Protein AF-A0A9P6J951-F1 (afdb_monomer)

Structure (mmCIF, N/CA/C/O backbone):
data_AF-A0A9P6J951-F1
#
_entry.id   AF-A0A9P6J951-F1
#
loop_
_atom_site.group_PDB
_atom_site.id
_atom_site.type_symbol
_atom_site.label_atom_id
_atom_site.label_alt_id
_atom_site.label_comp_id
_atom_site.label_asym_id
_atom_site.label_entity_id
_atom_site.label_seq_id
_atom_site.pdbx_PDB_ins_code
_atom_site.Cartn_x
_atom_site.Cartn_y
_atom_site.Cartn_z
_atom_site.occupancy
_atom_site.B_iso_or_equiv
_atom_site.auth_seq_id
_atom_site.auth_comp_id
_atom_site.auth_asym_id
_atom_site.auth_atom_id
_atom_site.pdbx_PDB_model_num
ATOM 1 N N . MET A 1 1 ? -42.547 9.118 -28.753 1.00 33.41 1 MET A N 1
ATOM 2 C CA . MET A 1 1 ? -41.974 9.135 -30.116 1.00 33.41 1 MET A CA 1
ATOM 3 C C . MET A 1 1 ? -40.748 10.032 -30.046 1.00 33.41 1 MET A C 1
ATOM 5 O O . MET A 1 1 ? -40.904 11.176 -29.660 1.00 33.41 1 MET A O 1
ATOM 9 N N . ALA A 1 2 ? -39.535 9.473 -29.995 1.00 30.09 2 ALA A N 1
ATOM 10 C CA . ALA A 1 2 ? -38.700 9.178 -31.172 1.00 30.09 2 ALA A CA 1
ATOM 11 C C . ALA A 1 2 ? -38.406 10.454 -31.989 1.00 30.09 2 ALA A C 1
ATOM 13 O O . ALA A 1 2 ? -39.341 11.154 -32.336 1.00 30.09 2 ALA A O 1
ATOM 14 N N . ALA A 1 3 ? -37.198 10.818 -32.407 1.00 30.16 3 ALA A N 1
ATOM 15 C CA . ALA A 1 3 ? -35.824 10.406 -32.160 1.00 30.16 3 ALA A CA 1
ATOM 16 C C . ALA A 1 3 ? -34.932 11.425 -32.925 1.00 30.16 3 ALA A C 1
ATOM 18 O O . ALA A 1 3 ? -35.401 12.032 -33.881 1.00 30.16 3 ALA A O 1
ATOM 19 N N . LEU A 1 4 ? -33.634 11.470 -32.593 1.00 29.73 4 LEU A N 1
ATOM 20 C CA . LEU A 1 4 ? -32.508 11.554 -33.550 1.00 29.73 4 LEU A CA 1
ATOM 21 C C . LEU A 1 4 ? -32.216 12.851 -34.346 1.00 29.73 4 LEU A C 1
ATOM 23 O O . LEU A 1 4 ? -32.833 13.110 -35.373 1.00 29.73 4 LEU A O 1
ATOM 27 N N . LYS A 1 5 ? -31.098 13.510 -33.978 1.00 28.61 5 LYS A N 1
ATOM 28 C CA . LYS A 1 5 ? -29.798 13.650 -34.714 1.00 28.61 5 LYS A CA 1
ATOM 29 C C . LYS A 1 5 ? -29.133 14.981 -34.310 1.00 28.61 5 LYS A C 1
ATOM 31 O O . LYS A 1 5 ? -29.745 16.021 -34.472 1.00 28.61 5 LYS A O 1
ATOM 36 N N . ALA A 1 6 ? -27.992 15.009 -33.618 1.00 29.97 6 ALA A N 1
ATOM 37 C CA . ALA A 1 6 ? -26.612 14.651 -34.001 1.00 29.97 6 ALA A CA 1
ATOM 38 C C . ALA A 1 6 ? -25.761 15.927 -34.184 1.00 29.97 6 ALA A C 1
ATOM 40 O O . ALA A 1 6 ? -26.276 16.945 -34.637 1.00 29.97 6 ALA A O 1
ATOM 41 N N . THR A 1 7 ? -24.448 15.796 -33.932 1.00 28.89 7 THR A N 1
ATOM 42 C CA . THR A 1 7 ? -23.351 16.791 -34.079 1.00 28.89 7 THR A CA 1
ATOM 43 C C . THR A 1 7 ? -23.258 17.778 -32.897 1.00 28.89 7 THR A C 1
ATOM 45 O O . THR A 1 7 ? -24.226 18.451 -32.589 1.00 28.89 7 THR A O 1
ATOM 48 N N . GLN A 1 8 ? -22.162 17.915 -32.140 1.00 30.42 8 GLN A N 1
ATOM 49 C CA . GLN A 1 8 ? -20.749 17.791 -32.503 1.00 30.42 8 GLN A CA 1
ATOM 50 C C . GLN A 1 8 ? -19.890 17.592 -31.233 1.00 30.42 8 GLN A C 1
ATOM 52 O O . GLN A 1 8 ? -19.954 18.390 -30.300 1.00 30.42 8 GLN A O 1
ATOM 57 N N . CYS A 1 9 ? -19.075 16.532 -31.203 1.00 26.11 9 CYS A N 1
ATOM 58 C CA . CYS A 1 9 ? -17.957 16.393 -30.270 1.00 26.11 9 CYS A CA 1
ATOM 59 C C . CYS A 1 9 ? -16.901 17.454 -30.603 1.00 26.11 9 CYS A C 1
ATOM 61 O O . CYS A 1 9 ? -16.274 17.384 -31.660 1.00 26.11 9 CYS A O 1
ATOM 63 N N . ALA A 1 10 ? -16.676 18.408 -29.702 1.00 30.84 10 ALA A N 1
ATOM 64 C CA . ALA A 1 10 ? -15.477 19.233 -29.727 1.00 30.84 10 ALA A CA 1
ATOM 65 C C . ALA A 1 10 ? -14.347 18.446 -29.053 1.00 30.84 10 ALA A C 1
ATOM 67 O O . ALA A 1 10 ? -14.268 18.347 -27.829 1.00 30.84 10 ALA A O 1
ATOM 68 N N . ALA A 1 11 ? -13.503 17.843 -29.886 1.00 31.77 11 ALA A N 1
ATOM 69 C CA . ALA A 1 11 ? -12.237 17.261 -29.485 1.00 31.77 11 ALA A CA 1
ATOM 70 C C . ALA A 1 11 ? -11.387 18.316 -28.758 1.00 31.77 11 ALA A C 1
ATOM 72 O O . ALA A 1 11 ? -10.945 19.291 -29.363 1.00 31.77 11 ALA A O 1
ATOM 73 N N . HIS A 1 12 ? -11.123 18.107 -27.468 1.00 31.17 12 HIS A N 1
ATOM 74 C CA . HIS A 1 12 ? -9.952 18.693 -26.823 1.00 31.17 12 HIS A CA 1
ATOM 75 C C . HIS A 1 12 ? -8.728 17.910 -27.301 1.00 31.17 12 HIS A C 1
ATOM 77 O O . HIS A 1 12 ? -8.245 16.990 -26.646 1.00 31.17 12 HIS A O 1
ATOM 83 N N . ALA A 1 13 ? -8.245 18.266 -28.490 1.00 32.62 13 ALA A N 1
ATOM 84 C CA . ALA A 1 13 ? -6.874 17.994 -28.876 1.00 32.62 13 ALA A CA 1
ATOM 85 C C . ALA A 1 13 ? -5.983 18.893 -28.009 1.00 32.62 13 ALA A C 1
ATOM 87 O O . ALA A 1 13 ? -5.670 20.026 -28.375 1.00 32.62 13 ALA A O 1
ATOM 88 N N . ALA A 1 14 ? -5.629 18.411 -26.817 1.00 33.75 14 ALA A N 1
ATOM 89 C CA . ALA A 1 14 ? -4.522 18.980 -26.071 1.00 33.75 14 ALA A CA 1
ATOM 90 C C . ALA A 1 14 ? -3.279 18.859 -26.961 1.00 33.75 14 ALA A C 1
ATOM 92 O O . ALA A 1 14 ? -2.882 17.763 -27.353 1.00 33.75 14 ALA A O 1
ATOM 93 N N . SER A 1 15 ? -2.742 20.014 -27.347 1.00 31.59 15 SER A N 1
ATOM 94 C CA . SER A 1 15 ? -1.548 20.158 -28.168 1.00 31.59 15 SER A CA 1
ATOM 95 C C . SER A 1 15 ? -0.415 19.297 -27.603 1.00 31.59 15 SER A C 1
ATOM 97 O O . SER A 1 15 ? 0.120 19.578 -26.531 1.00 31.59 15 SER A O 1
ATOM 99 N N . LEU A 1 16 ? -0.078 18.224 -28.320 1.00 40.22 16 LEU A N 1
ATOM 100 C CA . LEU A 1 16 ? 1.109 17.412 -28.087 1.00 40.22 16 LEU A CA 1
ATOM 101 C C . LEU A 1 16 ? 2.326 18.254 -28.465 1.00 40.22 16 LEU A C 1
ATOM 103 O O . LEU A 1 16 ? 2.803 18.203 -29.596 1.00 40.22 16 LEU A O 1
ATOM 107 N N . VAL A 1 17 ? 2.823 19.044 -27.518 1.00 33.06 17 VAL A N 1
ATOM 108 C CA . VAL A 1 17 ? 4.210 19.499 -27.553 1.00 33.06 17 VAL A CA 1
ATOM 109 C C . VAL A 1 17 ? 5.019 18.403 -26.857 1.00 33.06 17 VAL A C 1
ATOM 111 O O . VAL A 1 17 ? 4.891 18.255 -25.640 1.00 33.06 17 VAL A O 1
ATOM 114 N N . PRO A 1 18 ? 5.816 17.593 -27.579 1.00 33.59 18 PRO A N 1
ATOM 115 C CA . PRO A 1 18 ? 6.728 16.662 -26.934 1.00 33.59 18 PRO A CA 1
ATOM 116 C C . PRO A 1 18 ? 7.737 17.494 -26.144 1.00 33.59 18 PRO A C 1
ATOM 118 O O . PRO A 1 18 ? 8.414 18.353 -26.715 1.00 33.59 18 PRO A O 1
ATOM 121 N N . SER A 1 19 ? 7.827 17.282 -24.831 1.00 36.50 19 SER A N 1
ATOM 122 C CA . SER A 1 19 ? 8.906 17.903 -24.066 1.00 36.50 19 SER A CA 1
ATOM 123 C C . SER A 1 19 ? 10.243 17.289 -24.535 1.00 36.50 19 SER A C 1
ATOM 125 O O . SER A 1 19 ? 10.313 16.074 -24.739 1.00 36.50 19 SER A O 1
ATOM 127 N N . PRO A 1 20 ? 11.319 18.071 -24.749 1.00 38.38 20 PRO A N 1
ATOM 128 C CA . PRO A 1 20 ? 12.526 17.572 -25.420 1.00 38.38 20 PRO A CA 1
ATOM 129 C C . PRO A 1 20 ? 13.431 16.687 -24.545 1.00 38.38 20 PRO A C 1
ATOM 131 O O . PRO A 1 20 ? 14.542 16.360 -24.960 1.00 38.38 20 PRO A O 1
ATOM 134 N N . THR A 1 21 ? 13.027 16.336 -23.322 1.00 44.72 21 THR A N 1
ATOM 135 C CA . THR A 1 21 ? 13.929 15.743 -22.318 1.00 44.72 21 THR A CA 1
ATOM 136 C C . THR A 1 21 ? 13.623 14.295 -21.959 1.00 44.72 21 THR A C 1
ATOM 138 O O . THR A 1 21 ? 14.470 13.646 -21.341 1.00 44.72 21 THR A O 1
ATOM 141 N N . HIS A 1 22 ? 12.476 13.741 -22.357 1.00 52.53 22 HIS A N 1
ATOM 142 C CA . HIS A 1 22 ? 12.143 12.361 -22.013 1.00 52.53 22 HIS A CA 1
ATOM 143 C C . HIS A 1 22 ? 12.464 11.422 -23.167 1.00 52.53 22 HIS A C 1
ATOM 145 O O . HIS A 1 22 ? 11.923 11.514 -24.264 1.00 52.53 22 HIS A O 1
ATOM 151 N N . SER A 1 23 ? 13.471 10.590 -22.943 1.00 55.31 23 SER A N 1
ATOM 152 C CA . SER A 1 23 ? 14.158 9.888 -24.017 1.00 55.31 23 SER A CA 1
ATOM 153 C C . SER A 1 23 ? 14.206 8.373 -23.781 1.00 55.31 23 SER A C 1
ATOM 155 O O . SER A 1 23 ? 14.629 7.631 -24.658 1.00 55.31 23 SER A O 1
ATOM 157 N N . ALA A 1 24 ? 13.739 7.893 -22.624 1.00 61.59 24 ALA A N 1
ATOM 158 C CA . ALA A 1 24 ? 13.735 6.484 -22.229 1.00 61.59 24 ALA A CA 1
ATOM 159 C C . ALA A 1 24 ? 12.732 6.258 -21.077 1.00 61.59 24 ALA A C 1
ATOM 161 O O . ALA A 1 24 ? 12.562 7.175 -20.279 1.00 61.59 24 ALA A O 1
ATOM 162 N N . LEU A 1 25 ? 12.158 5.048 -20.916 1.00 72.69 25 LEU A N 1
ATOM 163 C CA . LEU A 1 25 ? 11.269 4.670 -19.786 1.00 72.69 25 LEU A CA 1
ATOM 164 C C . LEU A 1 25 ? 12.016 4.719 -18.443 1.00 72.69 25 LEU A C 1
ATOM 166 O O . LEU A 1 25 ? 12.443 3.698 -17.903 1.00 72.69 25 LEU A O 1
ATOM 170 N N . THR A 1 26 ? 12.223 5.919 -17.919 1.00 76.56 26 THR A N 1
ATOM 171 C CA . THR A 1 26 ? 12.899 6.163 -16.649 1.00 76.56 26 THR A CA 1
ATOM 172 C C . THR A 1 26 ? 12.032 7.087 -15.818 1.00 76.56 26 THR A C 1
ATOM 174 O O . THR A 1 26 ? 11.714 8.205 -16.229 1.00 76.56 26 THR A O 1
ATOM 177 N N . GLY A 1 27 ? 11.649 6.606 -14.642 1.00 80.38 27 GLY A N 1
ATOM 178 C CA . GLY A 1 27 ? 10.870 7.373 -13.689 1.00 80.38 27 GLY A CA 1
ATOM 179 C C . GLY A 1 27 ? 9.953 6.494 -12.859 1.00 80.38 27 GLY A C 1
ATOM 180 O O . GLY A 1 27 ? 10.168 5.286 -12.737 1.00 80.38 27 GLY A O 1
ATOM 181 N N . LEU A 1 28 ? 8.954 7.132 -12.266 1.00 83.00 28 LEU A N 1
ATOM 182 C CA . LEU A 1 28 ? 8.063 6.531 -11.285 1.00 83.00 28 LEU A CA 1
ATOM 183 C C . LEU A 1 28 ? 6.635 6.553 -11.820 1.00 83.00 28 LEU A C 1
ATOM 185 O O . LEU A 1 28 ? 6.188 7.564 -12.345 1.00 83.00 28 LEU A O 1
ATOM 189 N N . PHE A 1 29 ? 5.905 5.461 -11.638 1.00 85.12 29 PHE A N 1
ATOM 190 C CA . PHE A 1 29 ? 4.461 5.416 -11.833 1.00 85.12 29 PHE A CA 1
ATOM 191 C C . PHE A 1 29 ? 3.845 4.465 -10.808 1.00 85.12 29 PHE A C 1
ATOM 193 O O . PHE A 1 29 ? 4.547 3.689 -10.149 1.00 85.12 29 PHE A O 1
ATOM 200 N N . ALA A 1 30 ? 2.537 4.567 -10.640 1.00 86.94 30 ALA A N 1
ATOM 201 C CA . ALA A 1 30 ? 1.757 3.750 -9.735 1.00 86.94 30 ALA A CA 1
ATOM 202 C C . ALA A 1 30 ? 1.060 2.622 -10.501 1.00 86.94 30 ALA A C 1
ATOM 204 O O . ALA A 1 30 ? 0.589 2.802 -11.621 1.00 86.94 30 ALA A O 1
ATOM 205 N N . VAL A 1 31 ? 0.963 1.453 -9.874 1.00 87.31 31 VAL A N 1
ATOM 206 C CA . VAL A 1 31 ? 0.158 0.339 -10.388 1.00 87.31 31 VAL A CA 1
ATOM 207 C C . VAL A 1 31 ? -0.909 -0.018 -9.368 1.00 87.31 31 VAL A C 1
ATOM 209 O O . VAL A 1 31 ? -0.577 -0.282 -8.209 1.00 87.31 31 VAL A O 1
ATOM 212 N N . ASN A 1 32 ? -2.173 -0.056 -9.780 1.00 87.00 32 ASN A N 1
ATOM 213 C CA . ASN A 1 32 ? -3.257 -0.576 -8.960 1.00 87.00 32 ASN A CA 1
ATOM 214 C C . ASN A 1 32 ? -3.144 -2.104 -8.873 1.00 87.00 32 ASN A C 1
ATOM 216 O O . ASN A 1 32 ? -3.434 -2.828 -9.825 1.00 87.00 32 ASN A O 1
ATOM 220 N N . LYS A 1 33 ? -2.668 -2.611 -7.734 1.00 84.44 33 LYS A N 1
ATOM 221 C CA . LYS A 1 33 ? -2.506 -4.044 -7.500 1.00 84.44 33 LYS A CA 1
ATOM 222 C C . LYS A 1 33 ? -3.864 -4.677 -7.170 1.00 84.44 33 LYS A C 1
ATOM 224 O O . LYS A 1 33 ? -4.485 -4.278 -6.182 1.00 84.44 33 LYS A O 1
ATOM 229 N N . PRO A 1 34 ? -4.276 -5.740 -7.878 1.00 81.00 34 PRO A N 1
ATOM 230 C CA . PRO A 1 34 ? -5.445 -6.515 -7.495 1.00 81.00 34 PRO A CA 1
ATOM 231 C C . PRO A 1 34 ? -5.173 -7.377 -6.252 1.00 81.00 34 PRO A C 1
ATOM 233 O O . PRO A 1 34 ? -4.029 -7.616 -5.844 1.00 81.00 34 PRO A O 1
ATOM 236 N N . ALA A 1 35 ? -6.245 -7.866 -5.639 1.00 71.25 35 ALA A N 1
ATOM 237 C CA . ALA A 1 35 ? -6.150 -8.805 -4.528 1.00 71.25 35 ALA A CA 1
ATOM 238 C C . ALA A 1 35 ? -5.645 -10.165 -5.030 1.00 71.25 35 ALA A C 1
ATOM 240 O O . ALA A 1 35 ? -5.653 -10.456 -6.228 1.00 71.25 35 ALA A O 1
ATOM 241 N N . ASN A 1 36 ? -5.179 -10.996 -4.101 1.00 73.75 36 ASN A N 1
ATOM 242 C CA . ASN A 1 36 ? -4.624 -12.327 -4.358 1.00 73.75 36 ASN A CA 1
ATOM 243 C C . ASN A 1 36 ? -3.379 -12.330 -5.267 1.00 73.75 36 ASN A C 1
ATOM 245 O O . ASN A 1 36 ? -3.026 -13.346 -5.864 1.00 73.75 36 ASN A O 1
ATOM 249 N N . MET A 1 37 ? -2.668 -11.202 -5.347 1.00 75.00 37 MET A N 1
ATOM 250 C CA . MET A 1 37 ? -1.435 -11.054 -6.122 1.00 75.00 37 MET A CA 1
ATOM 251 C C . MET A 1 37 ? -0.325 -10.449 -5.265 1.00 75.00 37 MET A C 1
ATOM 253 O O . MET A 1 37 ? -0.548 -9.487 -4.533 1.00 75.00 37 MET A O 1
ATOM 257 N N . THR A 1 38 ? 0.900 -10.973 -5.359 1.00 82.19 38 THR A N 1
ATOM 258 C CA . THR A 1 38 ? 2.051 -10.359 -4.678 1.00 82.19 38 THR A CA 1
ATOM 259 C C . THR A 1 38 ? 2.554 -9.135 -5.442 1.00 82.19 38 THR A C 1
ATOM 261 O O . THR A 1 38 ? 2.538 -9.113 -6.672 1.00 82.19 38 THR A O 1
ATOM 264 N N . SER A 1 39 ? 3.100 -8.143 -4.733 1.00 81.12 39 SER A N 1
ATOM 265 C CA . SER A 1 39 ? 3.737 -6.981 -5.383 1.00 81.12 39 SER A CA 1
ATOM 266 C C . SER A 1 39 ? 4.901 -7.396 -6.299 1.00 81.12 39 SER A C 1
ATOM 268 O O . SER A 1 39 ? 5.112 -6.809 -7.355 1.00 81.12 39 SER A O 1
ATOM 270 N N . THR A 1 40 ? 5.624 -8.468 -5.953 1.00 82.94 40 THR A N 1
ATOM 271 C CA . THR A 1 40 ? 6.671 -9.040 -6.815 1.00 82.94 40 THR A CA 1
ATOM 272 C C . THR A 1 40 ? 6.107 -9.652 -8.103 1.00 82.94 40 THR A C 1
ATOM 274 O O . THR A 1 40 ? 6.769 -9.580 -9.133 1.00 82.94 40 THR A O 1
ATOM 277 N N . SER A 1 41 ? 4.885 -10.200 -8.093 1.00 85.38 41 SER A N 1
ATOM 278 C CA . SER A 1 41 ? 4.251 -10.719 -9.317 1.00 85.38 41 SER A CA 1
ATOM 279 C C . SER A 1 41 ? 3.959 -9.609 -10.327 1.00 85.38 41 SER A C 1
ATOM 281 O O . SER A 1 41 ? 4.066 -9.852 -11.525 1.00 85.38 41 SER A O 1
ATOM 283 N N . ILE A 1 42 ? 3.670 -8.385 -9.864 1.00 86.44 42 ILE A N 1
ATOM 284 C CA . ILE A 1 42 ? 3.565 -7.215 -10.750 1.00 86.44 42 ILE A CA 1
ATOM 285 C C . ILE A 1 42 ? 4.913 -6.950 -11.426 1.00 86.44 42 ILE A C 1
ATOM 287 O O . ILE A 1 42 ? 4.961 -6.766 -12.637 1.00 86.44 42 ILE A O 1
ATOM 291 N N . LEU A 1 43 ? 6.020 -6.982 -10.675 1.00 86.75 43 LEU A N 1
ATOM 292 C CA . LEU A 1 43 ? 7.354 -6.795 -11.257 1.00 86.75 43 LEU A CA 1
ATOM 293 C C . LEU A 1 43 ? 7.692 -7.886 -12.279 1.00 86.75 43 LEU A C 1
ATOM 295 O O . LEU A 1 43 ? 8.226 -7.579 -13.343 1.00 86.75 43 LEU A O 1
ATOM 299 N N . ASP A 1 44 ? 7.364 -9.145 -11.976 1.00 88.44 44 ASP A N 1
ATOM 300 C CA . ASP A 1 44 ? 7.548 -10.270 -12.899 1.00 88.44 44 ASP A CA 1
ATOM 301 C C . ASP A 1 44 ? 6.729 -10.065 -14.191 1.00 88.44 44 ASP A C 1
ATOM 303 O O . ASP A 1 44 ? 7.228 -10.325 -15.293 1.00 88.44 44 ASP A O 1
ATOM 307 N N . TYR A 1 45 ? 5.499 -9.552 -14.073 1.00 88.88 45 TYR A N 1
ATOM 308 C CA . TYR A 1 45 ? 4.646 -9.207 -15.210 1.00 88.88 45 TYR A CA 1
ATOM 309 C C . TYR A 1 45 ? 5.222 -8.051 -16.038 1.00 88.88 45 TYR A C 1
ATOM 311 O O . TYR A 1 45 ? 5.436 -8.211 -17.239 1.00 88.88 45 TYR A O 1
ATOM 319 N N . LEU A 1 46 ? 5.573 -6.924 -15.412 1.00 89.50 46 LEU A N 1
ATOM 320 C CA . LEU A 1 46 ? 6.197 -5.782 -16.093 1.00 89.50 46 LEU A CA 1
ATOM 321 C C . LEU A 1 46 ? 7.493 -6.194 -16.799 1.00 89.50 46 LEU A C 1
ATOM 323 O O . LEU A 1 46 ? 7.729 -5.843 -17.955 1.00 89.50 46 LEU A O 1
ATOM 327 N N . GLN A 1 47 ? 8.311 -7.024 -16.149 1.00 89.38 47 GLN A N 1
ATOM 328 C CA . GLN A 1 47 ? 9.535 -7.547 -16.743 1.00 89.38 47 GLN A CA 1
ATOM 329 C C . GLN A 1 47 ? 9.257 -8.379 -18.003 1.00 89.38 47 GLN A C 1
ATOM 331 O O . GLN A 1 47 ? 10.018 -8.285 -18.974 1.00 89.38 47 GLN A O 1
ATOM 336 N N . ARG A 1 48 ? 8.187 -9.185 -17.997 1.00 90.69 48 ARG A N 1
ATOM 337 C CA . ARG A 1 48 ? 7.714 -9.957 -19.157 1.00 90.69 48 ARG A CA 1
ATOM 338 C C . ARG A 1 48 ? 7.215 -9.038 -20.269 1.00 90.69 48 ARG A C 1
ATOM 340 O O . ARG A 1 48 ? 7.587 -9.276 -21.420 1.00 90.69 48 ARG A O 1
ATOM 347 N N . VAL A 1 49 ? 6.445 -7.999 -19.945 1.00 90.50 49 VAL A N 1
ATOM 348 C CA . VAL A 1 49 ? 5.976 -6.999 -20.917 1.00 90.50 49 VAL A CA 1
ATOM 349 C C . VAL A 1 49 ? 7.162 -6.316 -21.598 1.00 90.50 49 VAL A C 1
ATOM 351 O O . VAL A 1 49 ? 7.241 -6.333 -22.826 1.00 90.50 49 VAL A O 1
ATOM 354 N N . CYS A 1 50 ? 8.132 -5.796 -20.839 1.00 89.38 50 CYS A N 1
ATOM 355 C CA . CYS A 1 50 ? 9.324 -5.170 -21.419 1.00 89.38 50 CYS A CA 1
ATOM 356 C C . CYS A 1 50 ? 10.107 -6.152 -22.302 1.00 89.38 50 CYS A C 1
ATOM 358 O O . CYS A 1 50 ? 10.539 -5.800 -23.393 1.00 89.38 50 CYS A O 1
ATOM 360 N N . LYS A 1 51 ? 10.260 -7.411 -21.871 1.00 90.44 51 LYS A N 1
ATOM 361 C CA . LYS A 1 51 ? 10.998 -8.422 -22.643 1.00 90.44 51 LYS A CA 1
ATOM 362 C C . LYS A 1 51 ? 10.325 -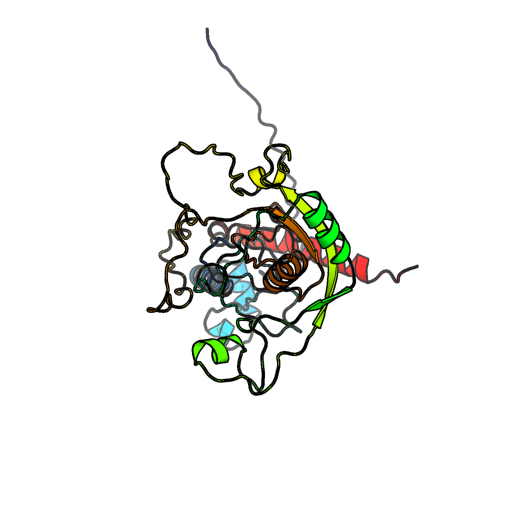8.751 -23.981 1.00 90.44 51 LYS A C 1
ATOM 364 O O . LYS A 1 51 ? 11.022 -8.971 -24.971 1.00 90.44 51 LYS A O 1
ATOM 369 N N . ARG A 1 52 ? 8.989 -8.800 -24.019 1.00 91.25 52 ARG A N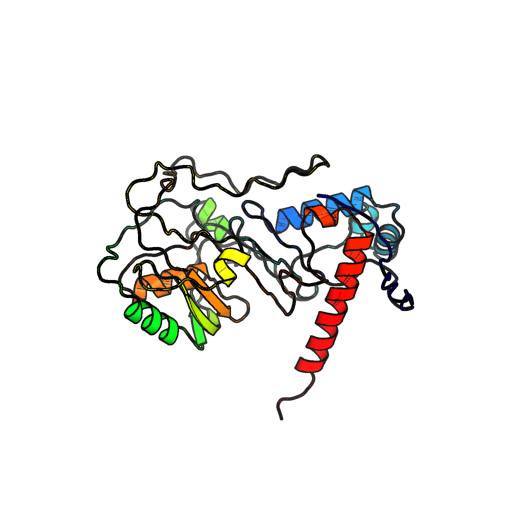 1
ATOM 370 C CA . ARG A 1 52 ? 8.212 -9.011 -25.255 1.00 91.25 52 ARG A CA 1
ATOM 371 C C . ARG A 1 52 ? 8.293 -7.811 -26.191 1.00 91.25 52 ARG A C 1
ATOM 373 O O . ARG A 1 52 ? 8.394 -7.994 -27.396 1.00 91.25 52 ARG A O 1
ATOM 380 N N . ASN A 1 53 ? 8.344 -6.612 -25.623 1.00 90.88 53 ASN A N 1
ATOM 381 C CA . ASN A 1 53 ? 8.431 -5.350 -26.348 1.00 90.88 53 ASN A CA 1
ATOM 382 C C . ASN A 1 53 ? 9.873 -4.823 -26.461 1.00 90.88 53 ASN A C 1
ATOM 384 O O . ASN A 1 53 ? 10.083 -3.618 -26.513 1.00 90.88 53 ASN A O 1
ATOM 388 N N . LYS A 1 54 ? 10.888 -5.698 -26.505 1.00 90.12 54 LYS A N 1
ATOM 389 C CA . LYS A 1 54 ? 12.309 -5.289 -26.517 1.00 90.12 54 LYS A CA 1
ATOM 390 C C . LYS A 1 54 ? 12.706 -4.404 -27.708 1.00 90.12 54 LYS A C 1
ATOM 392 O O . LYS A 1 54 ? 13.645 -3.629 -27.590 1.00 90.12 54 LYS A O 1
ATOM 397 N N . GLU A 1 55 ? 12.004 -4.536 -28.836 1.00 91.44 55 GLU A N 1
ATOM 398 C CA . GLU A 1 55 ? 12.239 -3.745 -30.052 1.00 91.44 55 GLU A CA 1
ATOM 399 C C . GLU A 1 55 ? 11.452 -2.425 -30.046 1.00 91.44 55 GLU A C 1
ATOM 401 O O . GLU A 1 55 ? 11.681 -1.569 -30.898 1.00 91.44 55 GLU A O 1
ATOM 406 N N . HIS A 1 56 ? 10.538 -2.235 -29.085 1.00 92.25 56 HIS A N 1
ATOM 407 C CA . HIS A 1 56 ? 9.840 -0.968 -28.906 1.00 92.25 56 HIS A CA 1
ATOM 408 C C . HIS A 1 56 ? 10.860 0.128 -28.608 1.00 92.25 56 HIS A C 1
ATOM 410 O O . HIS A 1 56 ? 11.710 -0.045 -27.734 1.00 92.25 56 HIS A O 1
ATOM 416 N N . HIS A 1 57 ? 10.761 1.262 -29.300 1.00 90.25 57 HIS A N 1
ATOM 417 C CA . HIS A 1 57 ? 11.793 2.300 -29.286 1.00 90.25 57 HIS A CA 1
ATOM 418 C C . HIS A 1 57 ? 12.172 2.763 -27.865 1.00 90.25 57 HIS A C 1
ATOM 420 O O . HIS A 1 57 ? 13.357 2.862 -27.549 1.00 90.25 57 HIS A O 1
ATOM 426 N N . LEU A 1 58 ? 11.186 2.939 -26.976 1.00 86.38 58 LEU A N 1
ATOM 427 C CA . LEU A 1 58 ? 11.423 3.308 -25.576 1.00 86.38 58 LEU A CA 1
ATOM 428 C C . LEU A 1 58 ? 12.123 2.211 -24.749 1.00 86.38 58 LEU A C 1
ATOM 430 O O . LEU A 1 58 ? 13.039 2.505 -23.982 1.00 86.38 58 LEU A O 1
ATOM 434 N N . VAL A 1 59 ? 11.724 0.942 -24.906 1.00 88.12 59 VAL A N 1
ATOM 435 C CA . VAL A 1 59 ? 12.322 -0.192 -24.172 1.00 88.12 59 VAL A CA 1
ATOM 436 C C . VAL A 1 59 ? 13.736 -0.457 -24.671 1.00 88.12 59 VAL A C 1
ATOM 438 O O . VAL A 1 59 ? 14.659 -0.614 -23.871 1.00 88.12 59 VAL A O 1
ATOM 441 N N . LYS A 1 60 ? 13.909 -0.469 -25.995 1.00 88.44 60 LYS A N 1
ATOM 442 C CA . LYS A 1 60 ? 15.198 -0.628 -26.662 1.00 88.44 60 LYS A CA 1
ATOM 443 C C . LYS A 1 60 ? 16.195 0.405 -26.153 1.00 88.44 60 LYS A C 1
ATOM 445 O O . LYS A 1 60 ? 17.283 0.038 -25.719 1.00 88.44 60 LYS A O 1
ATOM 450 N N . ARG A 1 61 ? 15.784 1.673 -26.096 1.00 85.69 61 ARG A N 1
ATOM 451 C CA . ARG A 1 61 ? 16.631 2.758 -25.603 1.00 85.69 61 ARG A CA 1
ATOM 452 C C . ARG A 1 61 ? 17.029 2.589 -24.138 1.00 85.69 61 ARG A C 1
ATOM 454 O O . ARG A 1 61 ? 18.191 2.794 -23.810 1.00 85.69 61 ARG A O 1
ATOM 461 N N . VAL A 1 62 ? 16.120 2.156 -23.259 1.00 84.69 62 VAL A N 1
ATOM 462 C CA . VAL A 1 62 ? 16.476 1.838 -21.859 1.00 84.69 62 VAL A CA 1
ATOM 463 C C . VAL A 1 62 ? 17.530 0.735 -21.780 1.00 84.69 62 VAL A C 1
ATOM 465 O O . VAL A 1 62 ? 18.475 0.844 -21.003 1.00 84.69 62 VAL A O 1
ATOM 468 N N . LEU A 1 63 ? 17.383 -0.323 -22.579 1.00 85.81 63 LEU A N 1
ATOM 469 C CA . LEU A 1 63 ? 18.334 -1.434 -22.601 1.00 85.81 63 LEU A CA 1
ATOM 470 C C . LEU A 1 63 ? 19.701 -1.021 -23.167 1.00 85.81 63 LEU A C 1
ATOM 472 O O . LEU A 1 63 ? 20.718 -1.493 -22.671 1.00 85.81 63 LEU A O 1
ATOM 476 N N . GLU A 1 64 ? 19.735 -0.146 -24.173 1.00 86.94 64 GLU A N 1
ATOM 477 C CA . GLU A 1 64 ? 20.972 0.385 -24.766 1.00 86.94 64 GLU A CA 1
ATOM 478 C C . GLU A 1 64 ? 21.725 1.319 -23.808 1.00 86.94 64 GLU A C 1
ATOM 480 O O . GLU A 1 64 ? 22.955 1.303 -23.768 1.00 86.94 64 GLU A O 1
ATOM 485 N N . LEU A 1 65 ? 20.995 2.103 -23.008 1.00 84.50 65 LEU A N 1
ATOM 486 C CA . LEU A 1 65 ? 21.571 2.992 -21.995 1.00 84.50 65 LEU A CA 1
ATOM 487 C C . LEU A 1 65 ? 22.079 2.233 -20.754 1.00 84.50 65 LEU A C 1
ATOM 489 O O . LEU A 1 65 ? 22.947 2.734 -20.037 1.00 84.50 65 LEU A O 1
ATOM 493 N N . ASP A 1 66 ? 21.570 1.026 -20.488 1.00 80.44 66 ASP A N 1
ATOM 494 C CA . ASP A 1 66 ? 22.000 0.187 -19.367 1.00 80.44 66 ASP A CA 1
ATOM 495 C C . ASP A 1 66 ? 23.150 -0.757 -19.776 1.00 80.44 66 ASP A C 1
ATOM 497 O O . ASP A 1 66 ? 22.967 -1.810 -20.382 1.00 80.44 66 ASP A O 1
ATOM 501 N N . GLY A 1 67 ? 24.378 -0.418 -19.372 1.00 83.44 67 GLY A N 1
ATOM 502 C CA . GLY A 1 67 ? 25.573 -1.231 -19.639 1.00 83.44 67 GLY A CA 1
ATOM 503 C C . GLY A 1 67 ? 25.666 -2.553 -18.856 1.00 83.44 67 GLY A C 1
ATOM 504 O O . GLY A 1 67 ? 26.653 -3.290 -19.008 1.00 83.44 67 GLY A O 1
ATOM 505 N N . SER A 1 68 ? 24.693 -2.867 -17.994 1.00 84.56 68 SER A N 1
ATOM 506 C CA . SER A 1 68 ? 24.733 -4.022 -17.098 1.00 84.56 68 SER A CA 1
ATOM 507 C C . SER A 1 68 ? 24.587 -5.368 -17.820 1.00 84.56 68 SER A C 1
ATOM 509 O O . SER A 1 68 ? 23.998 -5.506 -18.893 1.00 84.56 68 SER A O 1
ATOM 511 N N . LYS A 1 69 ? 25.067 -6.441 -17.171 1.00 87.12 69 LYS A N 1
ATOM 512 C CA . LYS A 1 69 ? 24.836 -7.823 -17.639 1.00 87.12 69 LYS A CA 1
ATOM 513 C C . LYS A 1 69 ? 23.340 -8.167 -17.731 1.00 87.12 69 LYS A C 1
ATOM 515 O O . LYS A 1 69 ? 22.982 -9.076 -18.475 1.00 87.12 69 LYS A O 1
ATOM 520 N N . ARG A 1 70 ? 22.486 -7.482 -16.960 1.00 84.62 70 ARG A N 1
ATOM 521 C CA . ARG A 1 70 ? 21.031 -7.678 -16.939 1.00 84.62 70 ARG A CA 1
ATOM 522 C C . ARG A 1 70 ? 20.405 -7.148 -18.232 1.00 84.62 70 ARG A C 1
ATOM 524 O O . ARG A 1 70 ? 19.708 -7.905 -18.904 1.00 84.62 70 ARG A O 1
ATOM 531 N N . ALA A 1 71 ? 20.739 -5.926 -18.631 1.00 85.50 71 ALA A N 1
ATOM 532 C CA . ALA A 1 71 ? 20.247 -5.329 -19.870 1.00 85.50 71 ALA A CA 1
ATOM 533 C C . ALA A 1 71 ? 20.683 -6.097 -21.124 1.00 85.50 71 ALA A C 1
ATOM 535 O O . ALA A 1 71 ? 19.859 -6.352 -21.997 1.00 85.50 71 ALA A O 1
ATOM 536 N N . ARG A 1 72 ? 21.918 -6.625 -21.159 1.00 85.88 72 ARG A N 1
ATOM 537 C CA . ARG A 1 72 ? 22.378 -7.526 -22.243 1.00 85.88 72 ARG A CA 1
ATOM 538 C C . ARG A 1 72 ? 21.537 -8.800 -22.392 1.00 85.88 72 ARG A C 1
ATOM 540 O O . ARG A 1 72 ? 21.547 -9.420 -23.448 1.00 85.88 72 ARG A O 1
ATOM 547 N N . ARG A 1 73 ? 20.807 -9.206 -21.346 1.00 86.69 73 ARG A N 1
ATOM 548 C CA . ARG A 1 73 ? 19.845 -10.326 -21.370 1.00 86.69 73 ARG A CA 1
ATOM 549 C C . ARG A 1 73 ? 18.416 -9.876 -21.722 1.00 86.69 73 ARG A C 1
ATOM 551 O O . ARG A 1 73 ? 17.486 -10.673 -21.599 1.00 86.69 73 ARG A O 1
ATOM 558 N N . GLY A 1 74 ? 18.228 -8.617 -22.124 1.00 84.44 74 GLY A N 1
ATOM 559 C CA . GLY A 1 74 ? 16.931 -8.012 -22.437 1.00 84.44 74 GLY A CA 1
ATOM 560 C C . GLY A 1 74 ? 16.075 -7.711 -21.205 1.00 84.44 74 GLY A C 1
ATOM 561 O O . GLY A 1 74 ? 14.850 -7.704 -21.300 1.00 84.44 74 GLY A O 1
ATOM 562 N N . LEU A 1 75 ? 16.694 -7.540 -20.033 1.00 85.62 75 LEU A N 1
ATOM 563 C CA . LEU A 1 75 ? 15.987 -7.287 -18.780 1.00 85.62 75 LEU A CA 1
ATOM 564 C C . LEU A 1 75 ? 16.164 -5.828 -18.347 1.00 85.62 75 LEU A C 1
ATOM 566 O O . LEU A 1 75 ? 17.264 -5.408 -18.005 1.00 85.62 75 LEU A O 1
ATOM 570 N N . VAL A 1 76 ? 15.063 -5.083 -18.298 1.00 84.50 76 VAL A N 1
ATOM 571 C CA . VAL A 1 76 ? 15.009 -3.726 -17.730 1.00 84.50 76 VAL A CA 1
ATOM 572 C C . VAL A 1 76 ? 15.152 -3.761 -16.201 1.00 84.50 76 VAL A C 1
ATOM 574 O O . VAL A 1 76 ? 14.752 -4.731 -15.552 1.00 84.50 76 VAL A O 1
ATOM 577 N N . LYS A 1 77 ? 15.740 -2.723 -15.599 1.00 84.38 77 LYS A N 1
ATOM 578 C CA . LYS A 1 77 ? 15.767 -2.537 -14.142 1.00 84.38 77 LYS A CA 1
ATOM 579 C C . LYS A 1 77 ? 14.423 -1.969 -13.673 1.00 84.38 77 LYS A C 1
ATOM 581 O O . LYS A 1 77 ? 14.068 -0.863 -14.047 1.00 84.38 77 LYS A O 1
ATOM 586 N N . ILE A 1 78 ? 13.704 -2.723 -12.844 1.00 84.00 78 ILE A N 1
ATOM 587 C CA . ILE A 1 78 ? 12.383 -2.352 -12.312 1.00 84.00 78 ILE A CA 1
ATOM 588 C C . ILE A 1 78 ? 12.353 -2.705 -10.818 1.00 84.00 78 ILE A C 1
ATOM 590 O O . ILE A 1 78 ? 12.917 -3.733 -10.423 1.00 84.00 78 ILE A O 1
ATOM 594 N N . GLY A 1 79 ? 11.726 -1.860 -9.998 1.00 78.88 79 GLY A N 1
ATOM 595 C CA . GLY A 1 79 ? 11.531 -2.059 -8.562 1.00 78.88 79 GLY A CA 1
ATOM 596 C C . GLY A 1 79 ? 10.152 -1.584 -8.091 1.00 78.88 79 GLY A C 1
ATOM 597 O O . GLY A 1 79 ? 9.355 -1.087 -8.876 1.00 78.88 79 GLY A O 1
ATOM 598 N N . HIS A 1 80 ? 9.864 -1.769 -6.801 1.00 76.62 80 HIS A N 1
ATOM 599 C CA . HIS A 1 80 ? 8.701 -1.185 -6.125 1.00 76.62 80 HIS A CA 1
ATOM 600 C C . HIS A 1 80 ? 9.142 -0.557 -4.795 1.00 76.62 80 HIS A C 1
ATOM 602 O O . HIS A 1 80 ? 10.067 -1.058 -4.153 1.00 76.62 80 HIS A O 1
ATOM 608 N N . GLY A 1 81 ? 8.465 0.494 -4.331 1.00 64.25 81 GLY A N 1
ATOM 609 C CA . GLY A 1 81 ? 8.853 1.268 -3.133 1.00 64.25 81 GLY A CA 1
ATOM 610 C C . GLY A 1 81 ? 7.911 1.135 -1.951 1.00 64.25 81 GLY A C 1
ATOM 611 O O . GLY A 1 81 ? 7.906 1.984 -1.070 1.00 64.25 81 GLY A O 1
ATOM 612 N N . GLY A 1 82 ? 7.116 0.075 -1.926 1.00 67.94 82 GLY A N 1
ATOM 613 C CA . GLY A 1 82 ? 6.233 -0.221 -0.812 1.00 67.94 82 GLY A CA 1
ATOM 614 C C . GLY A 1 82 ? 5.398 -1.434 -1.153 1.00 67.94 82 GLY A C 1
ATOM 615 O O . GLY A 1 82 ? 4.535 -1.375 -2.026 1.00 67.94 82 GLY A O 1
ATOM 616 N N . THR A 1 83 ? 5.669 -2.544 -0.489 1.00 72.88 83 THR A N 1
ATOM 617 C CA . THR A 1 83 ? 4.993 -3.804 -0.784 1.00 72.88 83 THR A CA 1
ATOM 618 C C . THR A 1 83 ? 3.613 -3.810 -0.152 1.00 72.88 83 THR A C 1
ATOM 620 O O . THR A 1 83 ? 3.461 -3.410 0.999 1.00 72.88 83 THR A O 1
ATOM 623 N N . LEU A 1 84 ? 2.624 -4.268 -0.911 1.00 69.25 84 LEU A N 1
ATOM 624 C CA . LEU A 1 84 ? 1.285 -4.566 -0.418 1.00 69.25 84 LEU A CA 1
ATOM 625 C C . LEU A 1 84 ? 1.096 -6.057 -0.223 1.00 69.25 84 LEU A C 1
ATOM 627 O O . LEU A 1 84 ? 1.482 -6.851 -1.095 1.00 69.25 84 LEU A O 1
ATOM 631 N N . ASP A 1 85 ? 0.456 -6.387 0.898 1.00 67.12 85 ASP A N 1
ATOM 632 C CA . ASP A 1 85 ? -0.014 -7.713 1.269 1.00 67.12 85 ASP A CA 1
ATOM 633 C C . ASP A 1 85 ? -0.774 -8.356 0.098 1.00 67.12 85 ASP A C 1
ATOM 635 O O . ASP A 1 85 ? -1.453 -7.650 -0.654 1.00 67.12 85 ASP A O 1
ATOM 639 N N . PRO A 1 86 ? -0.660 -9.683 -0.121 1.00 67.06 86 PRO A N 1
ATOM 640 C CA . PRO A 1 86 ? -1.320 -10.322 -1.255 1.00 67.06 86 PRO A CA 1
ATOM 641 C C . PRO A 1 86 ? -2.819 -10.030 -1.316 1.00 67.06 86 PRO A C 1
ATOM 643 O O . PRO A 1 86 ? -3.345 -9.803 -2.401 1.00 67.06 86 PRO A O 1
ATOM 646 N N . LEU A 1 87 ? -3.462 -9.969 -0.152 1.00 64.56 87 LEU A N 1
ATOM 647 C CA . LEU A 1 87 ? -4.887 -9.697 0.019 1.00 64.56 87 LEU A CA 1
ATOM 648 C C . LEU A 1 87 ? -5.248 -8.219 -0.100 1.00 64.56 87 LEU A C 1
ATOM 650 O O . LEU A 1 87 ? -6.368 -7.903 -0.477 1.00 64.56 87 LEU A O 1
ATOM 654 N N . ALA A 1 88 ? -4.298 -7.323 0.168 1.00 67.31 88 ALA A N 1
ATOM 655 C CA . ALA A 1 88 ? -4.515 -5.897 0.009 1.00 67.31 88 ALA A CA 1
ATOM 656 C C . ALA A 1 88 ? -4.612 -5.527 -1.474 1.00 67.31 88 ALA A C 1
ATOM 658 O O . ALA A 1 88 ? -3.940 -6.119 -2.322 1.00 67.31 88 ALA A O 1
ATOM 659 N N . ARG A 1 89 ? -5.401 -4.507 -1.788 1.00 75.25 89 ARG A N 1
ATOM 660 C CA . ARG A 1 89 ? -5.515 -3.896 -3.115 1.00 75.25 89 ARG A CA 1
ATOM 661 C C . ARG A 1 89 ? -4.941 -2.487 -3.109 1.00 75.25 89 ARG A C 1
ATOM 663 O O . ARG A 1 89 ? -4.696 -1.902 -2.050 1.00 75.25 89 ARG A O 1
ATOM 670 N N . GLY A 1 90 ? -4.767 -1.918 -4.292 1.00 65.31 90 GLY A N 1
ATOM 671 C CA . GLY A 1 90 ? -4.436 -0.507 -4.454 1.00 65.31 90 GLY A CA 1
ATOM 672 C C . GLY A 1 90 ? -2.996 -0.260 -4.871 1.00 65.31 90 GLY A C 1
ATOM 673 O O . GLY A 1 90 ? -2.285 -1.152 -5.335 1.00 65.31 90 GLY A O 1
ATOM 674 N N . ILE A 1 91 ? -2.571 0.991 -4.745 1.00 62.97 91 ILE A N 1
ATOM 675 C CA . ILE A 1 91 ? -1.389 1.503 -5.442 1.00 62.97 91 ILE A CA 1
ATOM 676 C C . ILE A 1 91 ? -0.106 0.863 -4.940 1.00 62.97 91 ILE A C 1
ATOM 678 O O . ILE A 1 91 ? 0.161 0.881 -3.743 1.00 62.97 91 ILE A O 1
ATOM 682 N N . VAL A 1 92 ? 0.766 0.436 -5.845 1.00 63.59 92 VAL A N 1
ATOM 683 C CA . VAL A 1 92 ? 2.183 0.153 -5.596 1.00 63.59 92 VAL A CA 1
ATOM 684 C C . VAL A 1 92 ? 3.025 1.170 -6.373 1.00 63.59 92 VAL A C 1
ATOM 686 O O . VAL A 1 92 ? 2.980 1.180 -7.597 1.00 63.59 92 VAL A O 1
ATOM 689 N N . GLY A 1 93 ? 3.776 2.025 -5.664 1.00 43.00 93 GLY A N 1
ATOM 690 C CA . GLY A 1 93 ? 4.682 3.038 -6.241 1.00 43.00 93 GLY A CA 1
ATOM 691 C C . GLY A 1 93 ? 6.087 3.006 -5.616 1.00 43.00 93 GLY A C 1
ATOM 692 O O . GLY A 1 93 ? 6.264 2.453 -4.524 1.00 43.00 93 GLY A O 1
ATOM 693 N N . GLU A 1 94 ? 7.102 3.541 -6.310 1.00 43.19 94 GLU A N 1
ATOM 694 C CA . GLU A 1 94 ? 8.522 3.528 -5.898 1.00 43.19 94 GLU A CA 1
ATOM 695 C C . GLU A 1 94 ? 8.970 4.753 -5.055 1.00 43.19 94 GLU A C 1
ATOM 697 O O . GLU A 1 94 ? 8.484 5.863 -5.236 1.00 43.19 94 GLU A O 1
ATOM 702 N N . HIS A 1 95 ? 9.920 4.522 -4.133 1.00 32.72 95 HIS A N 1
ATOM 703 C CA . HIS A 1 95 ? 10.886 5.499 -3.612 1.00 32.72 95 HIS A CA 1
ATOM 704 C C . HIS A 1 95 ? 12.237 5.163 -4.260 1.00 32.72 95 HIS A C 1
ATOM 706 O O . HIS A 1 95 ? 12.666 4.010 -4.173 1.00 32.72 95 HIS A O 1
ATOM 712 N N . GLY A 1 96 ? 12.879 6.140 -4.909 1.00 29.11 96 GLY A N 1
ATOM 713 C CA . GLY A 1 96 ? 14.039 5.956 -5.789 1.00 29.11 96 GLY A CA 1
ATOM 714 C C . GLY A 1 96 ? 15.064 4.892 -5.358 1.00 29.11 96 GLY A C 1
ATOM 715 O O . GLY A 1 96 ? 15.554 4.857 -4.226 1.00 29.11 96 GLY A O 1
ATOM 716 N N . THR A 1 97 ? 15.428 4.049 -6.322 1.00 28.12 97 THR A N 1
ATOM 717 C CA . THR A 1 97 ? 16.271 2.835 -6.293 1.00 28.12 97 THR A CA 1
ATOM 718 C C . THR A 1 97 ? 17.714 2.963 -5.757 1.00 28.12 97 THR A C 1
ATOM 720 O O . THR A 1 97 ? 18.565 2.128 -6.083 1.00 28.12 97 THR A O 1
ATOM 723 N N . LYS A 1 98 ? 18.038 3.945 -4.904 1.00 26.02 98 LYS A N 1
ATOM 724 C CA . LYS A 1 98 ? 19.341 4.028 -4.210 1.00 26.02 9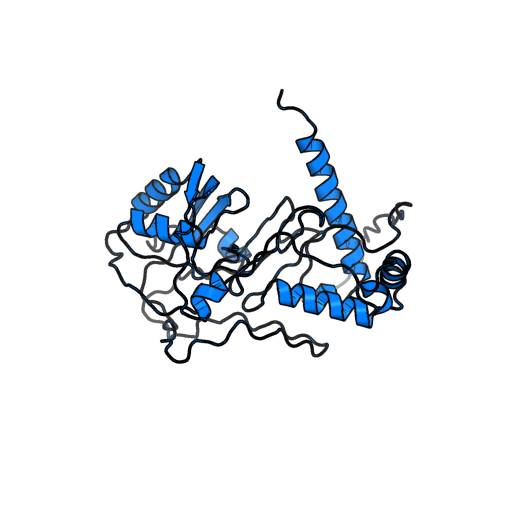8 LYS A CA 1
ATOM 725 C C . LYS A 1 98 ? 19.307 3.869 -2.687 1.00 26.02 98 LYS A C 1
ATOM 727 O O . LYS A 1 98 ? 20.378 3.681 -2.117 1.00 26.02 98 LYS A O 1
ATOM 732 N N . LYS A 1 99 ? 18.147 3.836 -2.020 1.00 25.22 99 LYS A N 1
ATOM 733 C CA . LYS A 1 99 ? 18.057 3.496 -0.582 1.00 25.22 99 LYS A CA 1
ATOM 734 C C . LYS A 1 99 ? 16.691 2.902 -0.212 1.00 25.22 99 LYS A C 1
ATOM 736 O O . LYS A 1 99 ? 15.858 3.607 0.336 1.00 25.22 99 LYS A O 1
ATOM 741 N N . CYS A 1 100 ? 16.452 1.610 -0.447 1.00 22.61 100 CYS A N 1
ATOM 742 C CA . CYS A 1 100 ? 15.466 0.881 0.363 1.00 22.61 100 CYS A CA 1
ATOM 743 C C . CYS A 1 100 ? 15.597 -0.636 0.194 1.00 22.61 100 CYS A C 1
ATOM 745 O O . CYS A 1 100 ? 15.456 -1.166 -0.907 1.00 22.61 100 CYS A O 1
ATOM 747 N N . ASN A 1 101 ? 15.860 -1.336 1.297 1.00 21.14 101 ASN A N 1
ATOM 748 C CA . ASN A 1 101 ? 15.825 -2.791 1.344 1.00 21.14 101 ASN A CA 1
ATOM 749 C C . ASN A 1 101 ? 14.368 -3.257 1.246 1.00 21.14 101 ASN A C 1
ATOM 751 O O . ASN A 1 101 ? 13.529 -2.911 2.075 1.00 21.14 101 ASN A O 1
ATOM 755 N N . SER A 1 102 ? 14.095 -4.044 0.208 1.00 23.20 102 SER A N 1
ATOM 756 C CA . SER A 1 102 ? 12.785 -4.586 -0.156 1.00 23.20 102 SER A CA 1
ATOM 757 C C . SER A 1 102 ? 12.141 -5.396 0.971 1.00 23.20 102 SER A C 1
ATOM 759 O O . SER A 1 102 ? 12.847 -6.002 1.781 1.00 23.20 102 SER A O 1
ATOM 761 N N . MET A 1 103 ? 10.802 -5.426 1.009 1.00 22.98 103 MET A N 1
ATOM 762 C CA . MET A 1 103 ? 10.032 -6.065 2.074 1.00 22.98 103 MET A CA 1
ATOM 763 C C . MET A 1 103 ? 8.865 -6.960 1.556 1.00 22.98 103 MET A C 1
ATOM 765 O O . MET A 1 103 ? 7.876 -6.401 1.153 1.00 22.98 103 MET A O 1
ATOM 769 N N . ASN A 1 104 ? 8.876 -8.306 1.610 1.00 26.31 104 ASN A N 1
ATOM 770 C CA . ASN A 1 104 ? 7.710 -9.190 1.341 1.00 26.31 104 ASN A CA 1
ATOM 771 C C . ASN A 1 104 ? 6.955 -9.761 2.583 1.00 26.31 104 ASN A C 1
ATOM 773 O O . ASN A 1 104 ? 7.550 -10.053 3.612 1.00 26.31 104 ASN A O 1
ATOM 777 N N . ILE A 1 105 ? 5.637 -9.951 2.441 1.00 23.11 105 ILE A N 1
ATOM 778 C CA . ILE A 1 105 ? 4.575 -10.207 3.451 1.00 23.11 105 ILE A CA 1
ATOM 779 C C . ILE A 1 105 ? 4.368 -11.681 3.847 1.00 23.11 105 ILE A C 1
ATOM 781 O O . ILE A 1 105 ? 4.598 -12.568 3.025 1.00 23.11 105 ILE A O 1
ATOM 785 N N . SER A 1 106 ? 3.757 -11.942 5.016 1.00 24.73 106 SER A N 1
ATOM 786 C CA . SER A 1 106 ? 2.756 -13.023 5.165 1.00 24.73 106 SER A CA 1
ATOM 787 C C . SER A 1 106 ? 1.641 -12.695 6.199 1.00 24.73 106 SER A C 1
ATOM 789 O O . SER A 1 106 ? 1.850 -11.867 7.070 1.00 24.73 106 SER A O 1
ATOM 791 N N . LYS A 1 107 ? 0.475 -13.348 6.067 1.00 27.94 107 LYS A N 1
ATOM 792 C CA . LYS A 1 107 ? -0.758 -13.405 6.897 1.00 27.94 107 LYS A CA 1
ATOM 793 C C . LYS A 1 107 ? -1.603 -12.139 7.143 1.00 27.94 107 LYS A C 1
ATOM 795 O O . LYS A 1 107 ? -1.438 -11.476 8.160 1.00 27.94 107 LYS A O 1
ATOM 800 N N . ASP A 1 108 ? -2.598 -11.975 6.270 1.00 36.72 108 ASP A N 1
ATOM 801 C CA . ASP A 1 108 ? -4.003 -11.646 6.590 1.00 36.72 108 ASP A CA 1
ATOM 802 C C . ASP A 1 108 ? -4.908 -12.753 6.030 1.00 36.72 108 ASP A C 1
ATOM 804 O O . ASP A 1 108 ? -4.388 -13.518 5.217 1.00 36.72 108 ASP A O 1
ATOM 808 N N . CYS A 1 109 ? -6.150 -12.893 6.535 1.00 35.53 109 CYS A N 1
ATOM 809 C CA . CYS A 1 109 ? -7.276 -13.849 6.283 1.00 35.53 109 CYS A CA 1
ATOM 810 C C . CYS A 1 109 ? -7.030 -15.276 5.703 1.00 35.53 109 CYS A C 1
ATOM 812 O O . CYS A 1 109 ? -7.953 -16.044 5.459 1.00 35.53 109 CYS A O 1
ATOM 814 N N . THR A 1 110 ? -5.774 -15.679 5.578 1.00 35.72 110 THR A N 1
ATOM 815 C CA . THR A 1 110 ? -5.219 -16.973 5.155 1.00 35.72 110 THR A CA 1
ATOM 816 C C . THR A 1 110 ? -4.483 -17.640 6.324 1.00 35.72 110 THR A C 1
ATOM 818 O O . THR A 1 110 ? -3.809 -18.652 6.161 1.00 35.72 110 THR A O 1
ATOM 821 N N . GLY A 1 111 ? -4.574 -17.047 7.523 1.00 41.31 111 GLY A N 1
ATOM 822 C CA . GLY A 1 111 ? -4.115 -17.603 8.796 1.00 41.31 111 GLY A CA 1
ATOM 823 C C . GLY A 1 111 ? -5.257 -18.264 9.559 1.00 41.31 111 GLY A C 1
ATOM 824 O O . GLY A 1 111 ? -6.416 -17.975 9.282 1.00 41.31 111 GLY A O 1
ATOM 825 N N . SER A 1 112 ? -4.945 -19.239 10.409 1.00 36.56 112 SER A N 1
ATOM 826 C CA . SER A 1 112 ? -5.953 -19.966 11.184 1.00 36.56 112 SER A CA 1
ATOM 827 C C . SER A 1 112 ? -6.564 -19.035 12.231 1.00 36.56 112 SER A C 1
ATOM 829 O O . SER A 1 112 ? -5.868 -18.152 12.731 1.00 36.56 112 SER A O 1
ATOM 831 N N . LEU A 1 113 ? -7.838 -19.230 12.574 1.00 50.38 113 LEU A N 1
ATOM 832 C CA . LEU A 1 113 ? -8.452 -18.571 13.725 1.00 50.38 113 LEU A CA 1
ATOM 833 C C . LEU A 1 113 ? -7.649 -18.941 14.981 1.00 50.38 113 LEU A C 1
ATOM 835 O O . LEU A 1 113 ? -7.589 -20.113 15.345 1.00 50.38 113 LEU A O 1
ATOM 839 N N . VAL A 1 114 ? -6.979 -17.960 15.585 1.00 56.84 114 VAL A N 1
ATOM 840 C CA . VAL A 1 114 ? -6.138 -18.181 16.774 1.00 56.84 114 VAL A CA 1
ATOM 841 C C . VAL A 1 114 ? -6.922 -17.916 18.055 1.00 56.84 114 VAL A C 1
ATOM 843 O O . VAL A 1 114 ? -6.658 -18.556 19.066 1.00 56.84 114 VAL A O 1
ATOM 846 N N . ASP A 1 115 ? -7.890 -16.999 18.005 1.00 61.69 115 ASP A N 1
ATOM 847 C CA . ASP A 1 115 ? -8.625 -16.542 19.180 1.00 61.69 115 ASP A CA 1
ATOM 848 C C . ASP A 1 115 ? -10.017 -16.001 18.802 1.00 61.69 115 ASP A C 1
ATOM 850 O O . ASP A 1 115 ? -10.243 -15.593 17.655 1.00 61.69 115 ASP A O 1
ATOM 854 N N . GLN A 1 116 ? -10.942 -16.000 19.762 1.00 68.00 116 GLN A N 1
ATOM 855 C CA . GLN A 1 116 ? -12.270 -15.389 19.670 1.00 68.00 116 GLN A CA 1
ATOM 856 C C . GLN A 1 116 ? -12.611 -14.707 20.991 1.00 68.00 116 GLN A C 1
ATOM 858 O O . GLN A 1 116 ? -12.532 -15.319 22.052 1.00 68.00 116 GLN A O 1
ATOM 863 N N . ALA A 1 117 ? -13.072 -13.462 20.913 1.00 76.12 117 ALA A N 1
ATOM 864 C CA . ALA A 1 117 ? -13.518 -12.701 22.070 1.00 76.12 117 ALA A CA 1
ATOM 865 C C . ALA A 1 117 ? -14.898 -12.074 21.805 1.00 76.12 117 ALA A C 1
ATOM 867 O O . ALA A 1 117 ? -15.239 -11.828 20.643 1.00 76.12 117 ALA A O 1
ATOM 868 N N . PRO A 1 118 ? -15.698 -11.812 22.857 1.00 79.75 118 PRO A N 1
ATOM 869 C CA . PRO A 1 118 ? -16.974 -11.119 22.723 1.00 79.75 118 PRO A CA 1
ATOM 870 C C . PRO A 1 118 ? -16.821 -9.740 22.071 1.00 79.75 118 PRO A C 1
ATOM 872 O O . PRO A 1 118 ? -15.777 -9.090 22.182 1.00 79.75 118 PRO A O 1
ATOM 875 N N . THR A 1 119 ? -17.884 -9.289 21.406 1.00 83.19 119 THR A N 1
ATOM 876 C CA . THR A 1 119 ? -17.961 -7.954 20.790 1.00 83.19 119 THR A CA 1
ATOM 877 C C . THR A 1 119 ? -19.190 -7.158 21.226 1.00 83.19 119 THR A C 1
ATOM 879 O O . THR A 1 119 ? -19.301 -5.995 20.859 1.00 83.19 119 THR A O 1
ATOM 882 N N . ASP A 1 120 ? -20.101 -7.746 22.011 1.00 84.12 120 ASP A N 1
ATOM 883 C CA . ASP A 1 120 ? -21.378 -7.123 22.403 1.00 84.12 120 ASP A CA 1
ATOM 884 C C . ASP A 1 120 ? -21.200 -5.838 23.227 1.00 84.12 120 ASP A C 1
ATOM 886 O O . ASP A 1 120 ? -22.067 -4.968 23.239 1.00 84.12 120 ASP A O 1
ATOM 890 N N . HIS A 1 121 ? -20.068 -5.703 23.922 1.00 87.38 121 HIS A N 1
ATOM 891 C CA . HIS A 1 121 ? -19.732 -4.523 24.720 1.00 87.38 121 HIS A CA 1
ATOM 892 C C . HIS A 1 121 ? -19.184 -3.357 23.890 1.00 87.38 121 HIS A C 1
ATOM 894 O O . HIS A 1 121 ? -18.968 -2.273 24.435 1.00 87.38 121 HIS A O 1
ATOM 900 N N . ILE A 1 122 ? -18.913 -3.566 22.600 1.00 89.12 122 ILE A N 1
ATOM 901 C CA . ILE A 1 122 ? -18.251 -2.574 21.757 1.00 89.12 122 ILE A CA 1
ATOM 902 C C . ILE A 1 122 ? -19.292 -1.639 21.155 1.00 89.12 122 ILE A C 1
ATOM 904 O O . ILE A 1 122 ? -20.174 -2.051 20.405 1.00 89.12 122 ILE A O 1
ATOM 908 N N . THR A 1 123 ? -19.156 -0.351 21.457 1.00 92.94 123 THR A N 1
ATOM 909 C CA . THR A 1 123 ? -20.045 0.693 20.952 1.00 92.94 123 THR A CA 1
ATOM 910 C C . THR A 1 123 ? -19.324 1.569 19.937 1.00 92.94 123 THR A C 1
ATOM 912 O O . THR A 1 123 ? -18.095 1.672 19.914 1.00 92.94 123 THR A O 1
ATOM 915 N N . ARG A 1 124 ? -20.097 2.271 19.108 1.00 91.88 124 ARG A N 1
ATOM 916 C CA . ARG A 1 124 ? -19.561 3.263 18.170 1.00 91.88 124 ARG A CA 1
ATOM 917 C C . ARG A 1 124 ? -18.674 4.291 18.877 1.00 91.88 124 ARG A C 1
ATOM 919 O O . ARG A 1 124 ? -17.590 4.623 18.396 1.00 91.88 124 ARG A O 1
ATOM 926 N N . ASP A 1 125 ? -19.119 4.772 20.035 1.00 95.31 125 ASP A N 1
ATOM 927 C CA . ASP A 1 125 ? -18.401 5.790 20.798 1.00 95.31 125 ASP A CA 1
ATOM 928 C C . ASP A 1 125 ? -17.107 5.249 21.403 1.00 95.31 125 ASP A C 1
ATOM 930 O O . ASP A 1 125 ? -16.093 5.951 21.364 1.00 95.31 125 ASP A O 1
ATOM 934 N N . SER A 1 126 ? -17.090 3.998 21.886 1.00 95.31 126 SER A N 1
ATOM 935 C CA . SER A 1 126 ? -15.851 3.379 22.366 1.00 95.31 126 SER A CA 1
ATOM 936 C C . SER A 1 126 ? -14.841 3.219 21.230 1.00 95.31 126 SER A C 1
ATOM 938 O O . SER A 1 126 ? -13.663 3.521 21.418 1.00 95.31 126 SER A O 1
ATOM 940 N N . VAL A 1 127 ? -15.288 2.837 20.026 1.00 93.25 127 VAL A N 1
ATOM 941 C CA . VAL A 1 127 ? -14.416 2.785 18.841 1.00 93.25 127 VAL A CA 1
ATOM 942 C C . VAL A 1 127 ? -13.848 4.163 18.530 1.00 93.25 127 VAL A C 1
ATOM 944 O O . VAL A 1 127 ? -12.633 4.307 18.438 1.00 93.25 127 VAL A O 1
ATOM 947 N N . ILE A 1 128 ? -14.678 5.203 18.439 1.00 95.56 128 ILE A N 1
ATOM 948 C CA . ILE A 1 128 ? -14.207 6.567 18.148 1.00 95.56 128 ILE A CA 1
ATOM 949 C C . ILE A 1 128 ? -13.204 7.057 19.200 1.00 95.56 128 ILE A C 1
ATOM 951 O O . ILE A 1 128 ? -12.217 7.707 18.847 1.00 95.56 128 ILE A O 1
ATOM 955 N N . GLN A 1 129 ? -13.434 6.765 20.481 1.00 96.75 129 GLN A N 1
ATOM 956 C CA . GLN A 1 129 ? -12.504 7.117 21.555 1.00 96.75 129 GLN A CA 1
ATOM 957 C C . GLN A 1 129 ? -11.156 6.411 21.392 1.00 96.75 129 GLN A C 1
ATOM 959 O O . GLN A 1 129 ? -10.119 7.073 21.457 1.00 96.75 129 GLN A O 1
ATOM 964 N N . VAL A 1 130 ? -11.164 5.105 21.112 1.00 95.81 130 VAL A N 1
ATOM 965 C CA . VAL A 1 130 ? -9.935 4.345 20.854 1.00 95.81 130 VAL A CA 1
ATOM 966 C C . VAL A 1 130 ? -9.214 4.896 19.623 1.00 95.81 130 VAL A C 1
ATOM 968 O O . VAL A 1 130 ? -8.038 5.228 19.720 1.00 95.81 130 VAL A O 1
ATOM 971 N N . LEU A 1 131 ? -9.897 5.111 18.494 1.00 93.94 131 LEU A N 1
ATOM 972 C CA . LEU A 1 131 ? -9.268 5.664 17.285 1.00 93.94 131 LEU A CA 1
ATOM 973 C C . LEU A 1 131 ? -8.611 7.031 17.540 1.00 93.94 131 LEU A C 1
ATOM 975 O O . LEU A 1 131 ? -7.519 7.296 17.041 1.00 93.94 131 LEU A O 1
ATOM 979 N N . LYS A 1 132 ? -9.226 7.893 18.360 1.00 96.12 132 LYS A N 1
ATOM 980 C CA . LYS A 1 132 ? -8.617 9.173 18.762 1.00 96.12 132 LYS A CA 1
ATOM 981 C C . LYS A 1 132 ? -7.325 8.980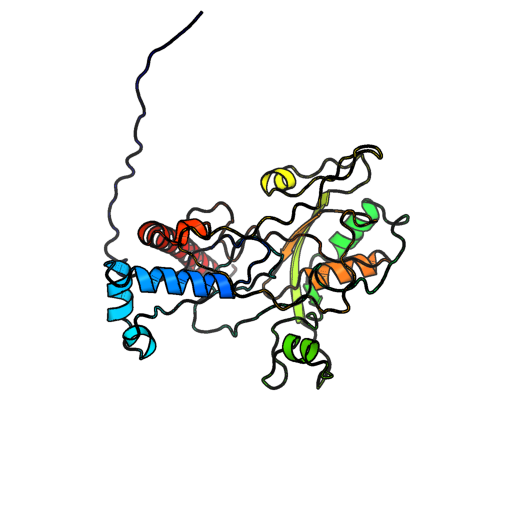 19.558 1.00 96.12 132 LYS A C 1
ATOM 983 O O . LYS A 1 132 ? -6.387 9.738 19.336 1.00 96.12 132 LYS A O 1
ATOM 988 N N . ALA A 1 133 ? -7.262 7.983 20.439 1.00 95.31 133 ALA A N 1
ATOM 989 C CA . ALA A 1 133 ? -6.075 7.693 21.245 1.00 95.31 133 ALA A CA 1
ATOM 990 C C . ALA A 1 133 ? -4.881 7.192 20.411 1.00 95.31 133 ALA A C 1
ATOM 992 O O . ALA A 1 133 ? -3.737 7.371 20.814 1.00 95.31 133 ALA A O 1
ATOM 993 N N . PHE A 1 134 ? -5.139 6.605 19.239 1.00 94.94 134 PHE A N 1
ATOM 994 C CA . PHE A 1 134 ? -4.101 6.144 18.314 1.00 94.94 134 PHE A CA 1
ATOM 995 C C . PHE A 1 134 ? -3.593 7.228 17.350 1.00 94.94 134 PHE A C 1
ATOM 997 O O . PHE A 1 134 ? -2.624 6.977 16.634 1.00 94.94 134 PHE A O 1
ATOM 1004 N N . LYS A 1 135 ? -4.202 8.426 17.307 1.00 96.38 135 LYS A N 1
ATOM 1005 C CA . LYS A 1 135 ? -3.663 9.559 16.533 1.00 96.38 135 LYS A CA 1
ATOM 1006 C C . LYS A 1 135 ? -2.414 10.098 17.234 1.00 96.38 135 LYS A C 1
ATOM 1008 O O . LYS A 1 135 ? -2.445 10.360 18.432 1.00 96.38 135 LYS A O 1
ATOM 1013 N N . GLY A 1 136 ? -1.332 10.315 16.491 1.00 96.44 136 GLY A N 1
ATOM 1014 C CA . GLY A 1 136 ? -0.054 10.738 17.064 1.00 96.44 136 GLY A CA 1
ATOM 1015 C C . GLY A 1 136 ? 1.088 9.757 16.800 1.00 96.44 136 GLY A C 1
ATOM 1016 O O . GLY A 1 136 ? 1.009 8.895 15.924 1.00 96.44 136 GLY A O 1
ATOM 1017 N N . GLU A 1 137 ? 2.173 9.926 17.552 1.00 97.19 137 GLU A N 1
ATOM 1018 C CA . GLU A 1 137 ? 3.305 9.003 17.535 1.00 97.19 137 GLU A CA 1
ATOM 1019 C C . GLU A 1 137 ? 2.971 7.768 18.381 1.00 97.19 137 GLU A C 1
ATOM 1021 O O . GLU A 1 137 ? 2.625 7.888 19.556 1.00 97.19 137 GLU A O 1
ATOM 1026 N N . ILE A 1 138 ? 3.107 6.579 17.794 1.00 95.56 138 ILE A N 1
ATOM 1027 C CA . ILE A 1 138 ? 2.905 5.297 18.477 1.00 95.56 138 ILE A CA 1
ATOM 1028 C C . ILE A 1 138 ? 4.098 4.367 18.244 1.00 95.56 138 ILE A C 1
ATOM 1030 O O . ILE A 1 138 ? 4.805 4.467 17.238 1.00 95.56 138 ILE A O 1
ATOM 1034 N N . ASN A 1 139 ? 4.314 3.428 19.166 1.00 94.62 139 ASN A N 1
ATOM 1035 C CA . ASN A 1 139 ? 5.293 2.357 18.999 1.00 94.62 139 ASN A CA 1
ATOM 1036 C C . ASN A 1 139 ? 4.584 1.094 18.517 1.00 94.62 139 ASN A C 1
ATOM 1038 O O . ASN A 1 139 ? 3.721 0.576 19.215 1.00 94.62 139 ASN A O 1
ATOM 1042 N N . GLN A 1 140 ? 4.983 0.574 17.359 1.00 90.81 140 GLN A N 1
ATOM 1043 C CA . GLN A 1 140 ? 4.477 -0.690 16.833 1.00 90.81 140 GLN A CA 1
ATOM 1044 C C . GLN A 1 140 ? 5.547 -1.770 16.868 1.00 90.81 140 GLN A C 1
ATOM 1046 O O . GLN A 1 140 ? 6.687 -1.537 16.459 1.00 90.81 140 GLN A O 1
ATOM 1051 N N . THR A 1 141 ? 5.153 -2.977 17.262 1.00 88.69 141 THR A N 1
ATOM 1052 C CA . THR A 1 141 ? 5.922 -4.191 16.981 1.00 88.69 141 THR A CA 1
ATOM 1053 C C . THR A 1 141 ? 5.514 -4.710 15.602 1.00 88.69 141 THR A C 1
ATOM 1055 O O . THR A 1 141 ? 4.354 -5.081 15.399 1.00 88.69 141 THR A O 1
ATOM 1058 N N . PRO A 1 142 ? 6.430 -4.746 14.621 1.00 86.25 142 PRO A N 1
ATOM 1059 C CA . PRO A 1 142 ? 6.144 -5.354 13.330 1.00 86.25 142 PRO A CA 1
ATOM 1060 C C . PRO A 1 142 ? 5.683 -6.812 13.480 1.00 86.25 142 PRO A C 1
ATOM 1062 O O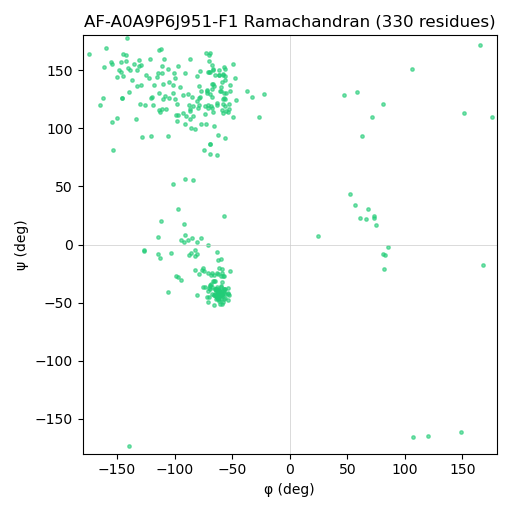 . PRO A 1 142 ? 6.201 -7.531 14.337 1.00 86.25 142 PRO A O 1
ATOM 1065 N N . PRO A 1 143 ? 4.764 -7.295 12.629 1.00 83.38 143 PRO A N 1
ATOM 1066 C CA . PRO A 1 143 ? 4.294 -8.668 12.714 1.00 83.38 143 PRO A CA 1
ATOM 1067 C C . PRO A 1 143 ? 5.421 -9.654 12.367 1.00 83.38 143 PRO A C 1
ATOM 1069 O O . PRO A 1 143 ? 6.297 -9.359 11.545 1.00 83.38 143 PRO A O 1
ATOM 1072 N N . LEU A 1 144 ? 5.362 -10.862 12.942 1.00 80.44 144 LEU A N 1
ATOM 1073 C CA . LEU A 1 144 ? 6.292 -11.963 12.641 1.00 80.44 144 LEU A CA 1
ATOM 1074 C C . LEU A 1 144 ? 6.342 -12.253 11.137 1.00 80.44 144 LEU A C 1
ATOM 1076 O O . LEU A 1 144 ? 7.402 -12.401 10.539 1.00 80.44 144 LEU A O 1
ATOM 1080 N N . TYR A 1 145 ? 5.183 -12.263 10.492 1.00 72.81 145 TYR A N 1
ATOM 1081 C CA . TYR A 1 145 ? 5.090 -12.408 9.052 1.00 72.81 145 TYR A CA 1
ATOM 1082 C C . TYR A 1 145 ? 5.265 -11.062 8.328 1.00 72.81 145 TYR A C 1
ATOM 1084 O O . TYR A 1 145 ? 4.437 -10.610 7.529 1.00 72.81 145 TYR A O 1
ATOM 1092 N N . SER A 1 146 ? 6.382 -10.414 8.620 1.00 73.62 146 SER A N 1
ATOM 1093 C CA . SER A 1 146 ? 6.858 -9.242 7.910 1.00 73.62 146 SER A CA 1
ATOM 1094 C C . SER A 1 146 ? 8.138 -9.575 7.178 1.00 73.62 146 SER A C 1
ATOM 1096 O O . SER A 1 146 ? 8.814 -10.585 7.383 1.00 73.62 146 SER A O 1
ATOM 1098 N N . ALA A 1 147 ? 8.493 -8.658 6.309 1.00 72.06 147 ALA A N 1
ATOM 1099 C CA . ALA A 1 147 ? 9.690 -8.773 5.534 1.00 72.06 147 ALA A CA 1
ATOM 1100 C C . ALA A 1 147 ? 10.945 -8.268 6.216 1.00 72.06 147 ALA A C 1
ATOM 1102 O O . ALA A 1 147 ? 11.968 -8.098 5.555 1.00 72.06 147 ALA A O 1
ATOM 1103 N N . LEU A 1 148 ? 10.866 -7.882 7.478 1.00 80.38 148 LEU A N 1
ATOM 1104 C CA . LEU A 1 148 ? 12.047 -7.390 8.152 1.00 80.38 148 LEU A CA 1
ATOM 1105 C C . LEU A 1 148 ? 13.093 -8.496 8.188 1.00 80.38 148 LEU A C 1
ATOM 1107 O O . LEU A 1 148 ? 12.763 -9.678 8.220 1.00 80.38 148 LEU A O 1
ATOM 1111 N N . SER A 1 149 ? 14.357 -8.104 8.091 1.00 80.50 149 SER A N 1
ATOM 1112 C CA . SER A 1 149 ? 15.464 -9.044 8.193 1.00 80.50 149 SER A CA 1
ATOM 1113 C C . SER A 1 149 ? 15.986 -9.062 9.621 1.00 80.50 149 SER A C 1
ATOM 1115 O O . SER A 1 149 ? 16.204 -8.004 10.213 1.00 80.50 149 SER A O 1
ATOM 1117 N N . MET A 1 150 ? 16.225 -10.261 10.134 1.00 84.94 150 MET A N 1
ATOM 1118 C CA . MET A 1 150 ? 16.941 -10.536 11.368 1.00 84.94 150 MET A CA 1
ATOM 1119 C C . MET A 1 150 ? 18.067 -11.504 11.011 1.00 84.94 150 MET A C 1
ATOM 1121 O O . MET A 1 150 ? 17.821 -12.545 10.412 1.00 84.94 150 MET A O 1
ATOM 1125 N N . ASP A 1 151 ? 19.308 -11.087 11.260 1.00 85.62 151 ASP A N 1
ATOM 1126 C CA . ASP A 1 151 ? 20.521 -11.878 11.012 1.00 85.62 151 ASP A CA 1
ATOM 1127 C C . ASP A 1 151 ? 20.622 -12.439 9.580 1.00 85.62 151 ASP A C 1
ATOM 1129 O O . ASP A 1 151 ? 20.972 -13.588 9.338 1.00 85.62 151 ASP A O 1
ATOM 1133 N N . GLY A 1 152 ? 20.286 -11.596 8.597 1.00 85.31 152 GLY A N 1
ATOM 1134 C CA . GLY A 1 152 ? 20.360 -11.935 7.171 1.00 85.31 152 GLY A CA 1
ATOM 1135 C C . GLY A 1 152 ? 19.175 -12.743 6.633 1.00 85.31 152 GLY A C 1
ATOM 1136 O O . GLY A 1 152 ? 19.040 -12.864 5.415 1.00 85.31 152 GLY A O 1
ATOM 1137 N N . LYS A 1 153 ? 18.269 -13.215 7.495 1.00 83.00 153 LYS A N 1
ATOM 1138 C CA . LYS A 1 153 ? 17.064 -13.969 7.125 1.00 83.00 153 LYS A CA 1
ATOM 1139 C C . LYS A 1 153 ? 15.794 -13.152 7.375 1.00 83.00 153 LYS A C 1
ATOM 1141 O O . LYS A 1 153 ? 15.769 -12.292 8.253 1.00 83.00 153 LYS A O 1
ATOM 1146 N N . ARG A 1 154 ? 14.740 -13.330 6.572 1.00 83.00 154 ARG A N 1
ATOM 1147 C CA . ARG A 1 154 ? 13.490 -12.560 6.730 1.00 83.00 154 ARG A CA 1
ATOM 1148 C C . ARG A 1 154 ? 12.632 -13.160 7.843 1.00 83.00 154 ARG A C 1
ATOM 1150 O O . ARG A 1 154 ? 12.579 -14.377 7.971 1.00 83.00 154 ARG A O 1
ATOM 1157 N N . LEU A 1 155 ? 11.916 -12.332 8.609 1.00 81.31 155 LEU A N 1
ATOM 1158 C CA . LEU A 1 155 ? 11.058 -12.796 9.711 1.00 81.31 155 LEU A CA 1
ATOM 1159 C C . LEU A 1 155 ? 9.996 -13.804 9.240 1.00 81.31 155 LEU A C 1
ATOM 1161 O O . LEU A 1 155 ? 9.770 -14.814 9.904 1.00 81.31 155 LEU A O 1
ATOM 1165 N N . TYR A 1 156 ? 9.419 -13.612 8.049 1.00 75.06 156 TYR A N 1
ATOM 1166 C CA . TYR A 1 156 ? 8.489 -14.597 7.487 1.00 75.06 156 TYR A CA 1
ATOM 1167 C C . TYR A 1 156 ? 9.143 -15.946 7.138 1.00 75.06 156 TYR A C 1
ATOM 1169 O O . TYR A 1 156 ? 8.439 -16.955 7.136 1.00 75.06 156 TYR A O 1
ATOM 1177 N N . ASP A 1 157 ? 10.448 -15.995 6.842 1.00 79.50 157 ASP A N 1
ATOM 1178 C CA . ASP A 1 157 ? 11.152 -17.259 6.589 1.00 79.50 157 ASP A CA 1
ATOM 1179 C C . ASP A 1 157 ? 11.296 -18.049 7.895 1.00 79.50 157 ASP A C 1
ATOM 1181 O O . ASP A 1 157 ? 11.046 -19.250 7.916 1.00 79.50 157 ASP A O 1
ATOM 1185 N N . TYR A 1 158 ? 11.595 -17.373 9.014 1.00 83.12 158 TYR A N 1
ATOM 1186 C CA . TYR A 1 158 ? 11.558 -17.998 10.346 1.00 83.12 158 TYR A CA 1
ATOM 1187 C C . TYR A 1 158 ? 10.178 -18.595 10.644 1.00 83.12 158 TYR A C 1
ATOM 1189 O O . TYR A 1 158 ? 10.076 -19.754 11.036 1.00 83.12 158 TYR A O 1
ATOM 1197 N N . ALA A 1 159 ? 9.115 -17.830 10.382 1.00 77.94 159 ALA A N 1
ATOM 1198 C CA . ALA A 1 159 ? 7.741 -18.251 10.638 1.00 77.94 159 ALA A CA 1
ATOM 1199 C C . ALA A 1 159 ? 7.300 -19.461 9.799 1.00 77.94 159 ALA A C 1
ATOM 1201 O O . ALA A 1 159 ? 6.565 -20.313 10.287 1.00 77.94 159 ALA A O 1
ATOM 1202 N N . ARG A 1 160 ? 7.719 -19.530 8.528 1.00 77.06 160 ARG A N 1
ATOM 1203 C CA . ARG A 1 160 ? 7.390 -20.646 7.622 1.00 77.06 160 ARG A CA 1
ATOM 1204 C C . ARG A 1 160 ? 8.187 -21.904 7.924 1.00 77.06 160 ARG A C 1
ATOM 1206 O O . ARG A 1 160 ? 7.663 -22.998 7.773 1.00 77.06 160 ARG A O 1
ATOM 1213 N N . GLU A 1 161 ? 9.441 -21.741 8.319 1.00 84.25 161 GLU A N 1
ATOM 1214 C CA . GLU A 1 161 ? 10.312 -22.859 8.674 1.00 84.25 161 GLU A CA 1
ATOM 1215 C C . GLU A 1 161 ? 10.089 -23.337 10.119 1.00 84.25 161 GLU A C 1
ATOM 1217 O O . GLU A 1 161 ? 10.697 -24.319 10.535 1.00 84.25 161 GLU A O 1
ATOM 1222 N N . GLY A 1 162 ? 9.233 -22.655 10.893 1.00 82.06 162 GLY A N 1
ATOM 1223 C CA . GLY A 1 162 ? 8.976 -22.977 12.299 1.00 82.06 162 GLY A CA 1
ATOM 1224 C C . GLY A 1 162 ? 10.188 -22.749 13.206 1.00 82.06 162 GLY A C 1
ATOM 1225 O O . GLY A 1 162 ? 10.280 -23.346 14.276 1.00 82.06 162 GLY A O 1
ATOM 1226 N N . ILE A 1 163 ? 11.136 -21.910 12.781 1.00 84.56 163 ILE A N 1
ATOM 1227 C CA . ILE A 1 163 ? 12.375 -21.644 13.514 1.00 84.56 163 ILE A CA 1
ATOM 1228 C C . ILE A 1 163 ? 12.123 -20.492 14.495 1.00 84.56 163 ILE A C 1
ATOM 1230 O O . ILE A 1 163 ? 11.626 -19.444 14.070 1.00 84.56 163 ILE A O 1
ATOM 1234 N N . PRO A 1 164 ? 12.477 -20.639 15.786 1.00 87.62 164 PRO A N 1
ATOM 1235 C CA . PRO A 1 164 ? 12.332 -19.560 16.752 1.00 87.62 164 PRO A CA 1
ATOM 1236 C C . PRO A 1 164 ? 13.178 -18.353 16.344 1.00 87.62 164 PRO A C 1
ATOM 1238 O O . PRO A 1 164 ? 14.268 -18.489 15.781 1.00 87.62 164 PRO A O 1
ATOM 1241 N N . LEU A 1 165 ? 12.672 -17.155 16.633 1.00 88.75 165 LEU A N 1
ATOM 1242 C CA . LEU A 1 165 ? 13.424 -15.941 16.356 1.00 88.75 165 LEU A CA 1
ATOM 1243 C C . LEU A 1 165 ? 14.678 -15.879 17.248 1.00 88.75 165 LEU A C 1
ATOM 1245 O O . LEU A 1 165 ? 14.574 -16.152 18.443 1.00 88.75 165 LEU A O 1
ATOM 1249 N N . PRO A 1 166 ? 15.840 -15.465 16.707 1.00 89.25 166 PRO A N 1
ATOM 1250 C CA . PRO A 1 166 ? 17.061 -15.274 17.494 1.00 89.25 166 PRO A CA 1
ATOM 1251 C C . PRO A 1 166 ? 16.901 -14.277 18.649 1.00 89.25 166 PRO A C 1
ATOM 1253 O O . PRO A 1 166 ? 17.627 -14.344 19.637 1.00 89.25 166 PRO A O 1
ATOM 1256 N N . ARG A 1 167 ? 15.977 -13.322 18.500 1.00 91.75 167 ARG A N 1
ATOM 1257 C CA . ARG A 1 167 ? 15.636 -12.286 19.480 1.00 91.75 167 ARG A CA 1
ATOM 1258 C C . ARG A 1 167 ? 14.250 -11.714 19.192 1.00 91.75 167 ARG A C 1
ATOM 1260 O O . ARG A 1 167 ? 13.690 -11.936 18.118 1.00 91.75 167 ARG A O 1
ATOM 1267 N N . GLU A 1 168 ? 13.724 -10.938 20.131 1.00 89.69 168 GLU A N 1
ATOM 1268 C CA . GLU A 1 168 ? 12.449 -10.239 19.971 1.00 89.69 168 GLU A CA 1
ATOM 1269 C C . GLU A 1 168 ? 12.476 -9.230 18.814 1.00 89.69 168 GLU A C 1
ATOM 1271 O O . GLU A 1 168 ? 13.516 -8.659 18.462 1.00 89.69 168 GLU A O 1
ATOM 1276 N N . ILE A 1 169 ? 11.310 -9.016 18.200 1.00 89.62 169 ILE A N 1
ATOM 1277 C CA . ILE A 1 169 ? 11.155 -8.053 17.110 1.00 89.62 169 ILE A CA 1
ATOM 1278 C C . ILE A 1 169 ? 11.197 -6.643 17.721 1.00 89.62 169 ILE A C 1
ATOM 1280 O O . ILE A 1 169 ? 10.331 -6.317 18.531 1.00 89.62 169 ILE A O 1
ATOM 1284 N N . PRO A 1 170 ? 12.161 -5.785 17.337 1.00 88.56 170 PRO A N 1
ATOM 1285 C CA . PRO A 1 170 ? 12.262 -4.451 17.909 1.00 88.56 170 PRO A CA 1
ATOM 1286 C C . PRO A 1 170 ? 11.068 -3.587 17.496 1.00 88.56 170 PRO A C 1
ATOM 1288 O O . PRO A 1 170 ? 10.665 -3.578 16.325 1.00 88.56 170 PRO A O 1
ATOM 1291 N N . THR A 1 171 ? 10.550 -2.820 18.453 1.00 92.19 171 THR A N 1
ATOM 1292 C CA . THR A 1 171 ? 9.488 -1.841 18.217 1.00 92.19 171 THR A CA 1
ATOM 1293 C C . THR A 1 171 ? 9.987 -0.681 17.359 1.00 92.19 171 THR A C 1
ATOM 1295 O O . THR A 1 171 ? 11.182 -0.375 17.295 1.00 92.19 171 THR A O 1
ATOM 1298 N N . ARG A 1 172 ? 9.061 -0.038 16.648 1.00 90.56 172 ARG A N 1
ATOM 1299 C CA . ARG A 1 172 ? 9.337 1.105 15.779 1.00 90.56 172 ARG A CA 1
ATOM 1300 C C . ARG A 1 172 ? 8.335 2.210 16.034 1.00 90.56 172 ARG A C 1
ATOM 1302 O O . ARG A 1 172 ? 7.138 1.950 16.105 1.00 90.56 172 ARG A O 1
ATOM 1309 N N . LYS A 1 173 ? 8.842 3.437 16.098 1.00 94.81 173 LYS A N 1
ATOM 1310 C CA . LYS A 1 173 ? 8.013 4.636 16.113 1.00 94.81 173 LYS A CA 1
ATOM 1311 C C . LYS A 1 173 ? 7.406 4.863 14.739 1.00 94.81 173 LYS A C 1
ATOM 1313 O O . LYS A 1 173 ? 8.121 4.842 13.734 1.00 94.81 173 LYS A O 1
ATOM 1318 N N . VAL A 1 174 ? 6.102 5.079 14.716 1.00 94.00 174 VAL A N 1
ATOM 1319 C CA . VAL A 1 174 ? 5.337 5.457 13.530 1.00 94.00 174 VAL A CA 1
ATOM 1320 C C . VAL A 1 174 ? 4.377 6.579 13.896 1.00 94.00 174 VAL A C 1
ATOM 1322 O O . VAL A 1 174 ? 4.004 6.733 15.056 1.00 94.00 174 VAL A O 1
ATOM 1325 N N . GLN A 1 175 ? 3.984 7.367 12.905 1.00 96.38 175 GLN A N 1
ATOM 1326 C CA . GLN A 1 175 ? 3.073 8.487 13.078 1.00 96.38 175 GLN A CA 1
ATOM 1327 C C . GLN A 1 175 ? 1.734 8.167 12.415 1.00 96.38 175 GLN A C 1
ATOM 1329 O O . GLN A 1 175 ? 1.681 7.892 11.215 1.00 96.38 175 GLN A O 1
ATOM 1334 N N . ILE A 1 176 ? 0.649 8.258 13.176 1.00 96.25 176 ILE A N 1
ATOM 1335 C CA . ILE A 1 176 ? -0.718 8.268 12.657 1.00 96.25 176 ILE A CA 1
ATOM 1336 C C . ILE A 1 176 ? -1.150 9.730 12.556 1.00 96.25 176 ILE A C 1
ATOM 1338 O O . ILE A 1 176 ? -1.269 10.426 13.565 1.00 96.25 176 ILE A O 1
ATOM 1342 N N . TYR A 1 177 ? -1.317 10.218 11.330 1.00 92.00 177 TYR A N 1
ATOM 1343 C CA . TYR A 1 177 ? -1.759 11.585 11.056 1.00 92.00 177 TYR A CA 1
ATOM 1344 C C . TYR A 1 177 ? -3.270 11.706 11.199 1.00 92.00 177 TYR A C 1
ATOM 1346 O O . TYR A 1 177 ? -3.758 12.666 11.787 1.00 92.00 177 TYR A O 1
ATOM 1354 N N . ASP A 1 178 ? -3.999 10.723 10.669 1.00 93.62 178 ASP A N 1
ATOM 1355 C CA . ASP A 1 178 ? -5.450 10.689 10.738 1.00 93.62 178 ASP A CA 1
ATOM 1356 C C . ASP A 1 178 ? -5.979 9.260 10.836 1.00 93.62 178 ASP A C 1
ATOM 1358 O O . ASP A 1 178 ? -5.369 8.315 10.323 1.00 93.62 178 ASP A O 1
ATOM 1362 N N . LEU A 1 179 ? -7.108 9.116 11.524 1.00 92.06 179 LEU A N 1
ATOM 1363 C CA . LEU A 1 179 ? -7.734 7.833 11.814 1.00 92.06 179 LEU A CA 1
ATOM 1364 C C . LEU A 1 179 ? -9.236 8.033 12.024 1.00 92.06 179 LEU A C 1
ATOM 1366 O O . LEU A 1 179 ? -9.653 8.547 13.066 1.00 92.06 179 LEU A O 1
ATOM 1370 N N . ASP A 1 180 ? -10.028 7.637 11.032 1.00 88.12 180 ASP A N 1
ATOM 1371 C CA . ASP A 1 180 ? -11.467 7.905 10.987 1.00 88.12 180 ASP A CA 1
ATOM 1372 C C . ASP A 1 180 ? -12.281 6.622 10.891 1.00 88.12 180 ASP A C 1
ATOM 1374 O O . ASP A 1 180 ? -11.902 5.691 10.183 1.00 88.12 180 ASP A O 1
ATOM 1378 N N . LEU A 1 181 ? -13.435 6.608 11.555 1.00 90.25 181 LEU A N 1
ATOM 1379 C CA . LEU A 1 181 ? -14.441 5.559 11.422 1.00 90.25 181 LEU A CA 1
ATOM 1380 C C . LEU A 1 181 ? -15.329 5.856 10.207 1.00 90.25 181 LEU A C 1
ATOM 1382 O O . LEU A 1 181 ? -15.992 6.890 10.172 1.00 90.25 181 LEU A O 1
ATOM 1386 N N . LEU A 1 182 ? -15.351 4.950 9.229 1.00 85.62 182 LEU A N 1
ATOM 1387 C CA . LEU A 1 182 ? -16.118 5.097 7.986 1.00 85.62 182 LEU A CA 1
ATOM 1388 C C . LEU A 1 182 ? -17.469 4.374 8.016 1.00 85.62 182 LEU A C 1
ATOM 1390 O O . LEU A 1 182 ? -18.392 4.766 7.312 1.00 85.62 182 LEU A O 1
ATOM 1394 N N . SER A 1 183 ? -17.600 3.303 8.794 1.00 83.56 183 SER A N 1
ATOM 1395 C CA . SER A 1 183 ? -18.876 2.611 9.000 1.00 83.56 183 SER A CA 1
ATOM 1396 C C . SER A 1 183 ? -18.867 1.896 10.338 1.00 83.56 183 SER A C 1
ATOM 1398 O O . SER A 1 183 ? -17.799 1.513 10.801 1.00 83.56 183 SER A O 1
ATOM 1400 N N . PHE A 1 184 ? -20.037 1.645 10.917 1.00 84.50 184 PHE A N 1
ATOM 1401 C CA . PHE A 1 184 ? -20.195 0.838 12.126 1.00 84.50 184 PHE A CA 1
ATOM 1402 C C . PHE A 1 184 ? -21.518 0.051 12.038 1.00 84.50 184 PHE A C 1
ATOM 1404 O O . PHE A 1 184 ? -22.461 0.570 11.440 1.00 84.50 184 PHE A O 1
ATOM 1411 N N . PRO A 1 185 ? -21.608 -1.191 12.550 1.00 80.06 185 PRO A N 1
ATOM 1412 C CA . PRO A 1 185 ? -22.771 -2.053 12.345 1.00 80.06 185 PRO A CA 1
ATOM 1413 C C . PRO A 1 185 ? -23.816 -1.863 13.460 1.00 80.06 185 PRO A C 1
ATOM 1415 O O . PRO A 1 185 ? -24.181 -2.811 14.148 1.00 80.06 185 PRO A O 1
ATOM 1418 N N . ASP A 1 186 ? -24.279 -0.629 13.663 1.00 80.62 186 ASP A N 1
ATOM 1419 C CA . ASP A 1 186 ? -25.317 -0.263 14.647 1.00 80.62 186 ASP A CA 1
ATOM 1420 C C . ASP A 1 186 ? -26.702 -0.022 14.020 1.00 80.62 186 ASP A C 1
ATOM 1422 O O . ASP A 1 186 ? -27.676 0.162 14.739 1.00 80.62 186 ASP A O 1
ATOM 1426 N N . GLY A 1 187 ? -26.805 -0.015 12.687 1.00 77.75 187 GLY A N 1
ATOM 1427 C CA . GLY A 1 187 ? -28.038 0.301 11.954 1.00 77.75 187 GLY A CA 1
ATOM 1428 C C . GLY A 1 187 ? -28.316 1.802 11.795 1.00 77.75 187 GLY A C 1
ATOM 1429 O O . GLY A 1 187 ? -29.003 2.182 10.850 1.00 77.75 187 GLY A O 1
ATOM 1430 N N . ASP A 1 188 ? -27.719 2.646 12.637 1.00 79.31 188 ASP A N 1
ATOM 1431 C CA . ASP A 1 188 ? -27.903 4.104 12.642 1.00 79.31 188 ASP A CA 1
ATOM 1432 C C . ASP A 1 188 ? -26.766 4.851 11.920 1.00 79.31 188 ASP A C 1
ATOM 1434 O O . ASP A 1 188 ? -26.950 5.946 11.376 1.00 79.31 188 ASP A O 1
ATOM 1438 N N . THR A 1 189 ? -25.565 4.272 11.883 1.00 80.50 189 THR A N 1
ATOM 1439 C CA . THR A 1 189 ? -24.394 4.861 11.238 1.00 80.50 189 THR A CA 1
ATOM 1440 C C . THR A 1 189 ? -24.529 4.763 9.724 1.00 80.50 189 THR A C 1
ATOM 1442 O O . THR A 1 189 ? -24.422 3.691 9.128 1.00 80.50 189 THR A O 1
ATOM 1445 N N . THR A 1 190 ? -24.686 5.919 9.078 1.00 86.50 190 THR A N 1
ATOM 1446 C CA . THR A 1 190 ? -24.600 6.019 7.618 1.00 86.50 190 THR A CA 1
ATOM 1447 C C . THR A 1 190 ? -23.152 5.765 7.174 1.00 86.50 190 THR A C 1
ATOM 1449 O O . THR A 1 190 ? -22.268 6.519 7.589 1.00 86.50 190 THR A O 1
ATOM 1452 N N . PRO A 1 191 ? -22.876 4.732 6.351 1.00 85.12 191 PRO A N 1
ATOM 1453 C CA . PRO A 1 191 ? -21.526 4.459 5.866 1.00 85.12 191 PRO A CA 1
ATOM 1454 C C . PRO A 1 191 ? -20.996 5.584 4.970 1.00 85.12 191 PRO A C 1
ATOM 1456 O O . PRO A 1 191 ? -21.748 6.172 4.189 1.00 85.12 191 PRO A O 1
ATOM 1459 N N . ASP A 1 192 ? -19.692 5.845 5.037 1.00 85.69 192 ASP A N 1
ATOM 1460 C CA . ASP A 1 192 ? -19.037 6.836 4.187 1.00 85.69 192 ASP A CA 1
ATOM 1461 C C . ASP A 1 192 ? -19.206 6.476 2.690 1.00 85.69 192 ASP A C 1
ATOM 1463 O O . ASP A 1 192 ? -18.944 5.329 2.299 1.00 85.69 192 ASP A O 1
ATOM 1467 N N . PRO A 1 193 ? -19.607 7.427 1.820 1.00 84.75 193 PRO A N 1
ATOM 1468 C CA . PRO A 1 193 ? -19.823 7.169 0.393 1.00 84.75 193 PRO A CA 1
ATOM 1469 C C . PRO A 1 193 ? -18.603 6.596 -0.342 1.00 84.75 193 PRO A C 1
ATOM 1471 O O . PRO A 1 193 ? -18.763 5.868 -1.328 1.00 84.75 193 PRO A O 1
ATOM 1474 N N . SER A 1 194 ? -17.387 6.885 0.135 1.00 77.19 194 SER A N 1
ATOM 1475 C CA . SER A 1 194 ? -16.145 6.366 -0.444 1.00 77.19 194 SER A CA 1
ATOM 1476 C C . SER A 1 194 ? -16.037 4.843 -0.356 1.00 77.19 194 SER A C 1
ATOM 1478 O O . SER A 1 194 ? -15.395 4.233 -1.208 1.00 77.19 194 SER A O 1
ATOM 1480 N N . LEU A 1 195 ? -16.715 4.197 0.599 1.00 73.00 195 LEU A N 1
ATOM 1481 C CA . LEU A 1 195 ? -16.724 2.736 0.708 1.00 73.00 195 LEU A CA 1
ATOM 1482 C C . LEU A 1 195 ? -17.320 2.093 -0.546 1.00 73.00 195 LEU A C 1
ATOM 1484 O O . LEU A 1 195 ? -16.715 1.195 -1.130 1.00 73.00 195 LEU A O 1
ATOM 1488 N N . LYS A 1 196 ? -18.461 2.611 -1.015 1.00 75.88 196 LYS A N 1
ATOM 1489 C CA . LYS A 1 196 ? -19.104 2.140 -2.249 1.00 75.88 196 LYS A CA 1
ATOM 1490 C C . LYS A 1 196 ? -18.235 2.427 -3.469 1.00 75.88 196 LYS A C 1
ATOM 1492 O O . LYS A 1 196 ? -18.097 1.563 -4.330 1.00 75.88 196 LYS A O 1
ATOM 1497 N N . HIS A 1 197 ? -17.649 3.623 -3.522 1.00 77.00 197 HIS A N 1
ATOM 1498 C CA . HIS A 1 197 ? -16.747 4.046 -4.596 1.00 77.00 197 HIS A CA 1
ATOM 1499 C C . HIS A 1 197 ? -15.563 3.084 -4.767 1.00 77.00 197 HIS A C 1
ATOM 1501 O O . HIS A 1 197 ? -15.244 2.662 -5.872 1.00 77.00 197 HIS A O 1
ATOM 1507 N N . PHE A 1 198 ? -14.978 2.645 -3.654 1.00 71.38 198 PHE A N 1
ATOM 1508 C CA . PHE A 1 198 ? -13.838 1.729 -3.628 1.00 71.38 198 PHE A CA 1
ATOM 1509 C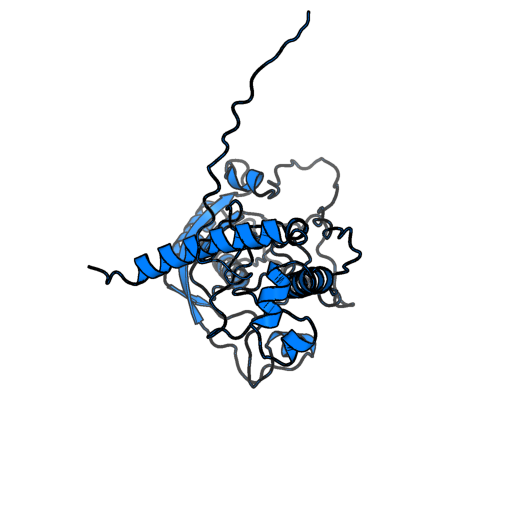 C . PHE A 1 198 ? -14.207 0.232 -3.633 1.00 71.38 198 PHE A C 1
ATOM 1511 O O . PHE A 1 198 ? -13.329 -0.642 -3.572 1.00 71.38 198 PHE A O 1
ATOM 1518 N N . GLY A 1 199 ? -15.501 -0.075 -3.738 1.00 68.88 199 GLY A N 1
ATOM 1519 C CA . GLY A 1 199 ? -16.015 -1.439 -3.820 1.00 68.88 199 GLY A CA 1
ATOM 1520 C C . GLY A 1 199 ? -15.957 -2.218 -2.505 1.00 68.88 199 GLY A C 1
ATOM 1521 O O . GLY A 1 199 ? -15.941 -3.447 -2.540 1.00 68.88 199 GLY A O 1
ATOM 1522 N N . PHE A 1 200 ? -15.919 -1.539 -1.356 1.00 66.56 200 PHE A N 1
ATOM 1523 C CA . PHE A 1 200 ? -16.132 -2.187 -0.063 1.00 66.56 200 PHE A CA 1
ATOM 1524 C C . PHE A 1 200 ? -17.613 -2.570 0.080 1.00 66.56 200 PHE A C 1
ATOM 1526 O O . PHE A 1 200 ? -18.507 -1.767 -0.202 1.00 66.56 200 PHE A O 1
ATOM 1533 N N . ARG A 1 201 ? -17.891 -3.806 0.518 1.00 56.12 201 ARG A N 1
ATOM 1534 C CA . ARG A 1 201 ? -19.258 -4.243 0.838 1.00 56.12 201 ARG A CA 1
ATOM 1535 C C . ARG A 1 201 ? -19.712 -3.537 2.120 1.00 56.12 201 ARG A C 1
ATOM 1537 O O . ARG A 1 201 ? -19.141 -3.752 3.183 1.00 56.12 201 ARG A O 1
ATOM 1544 N N . ALA A 1 202 ? -20.760 -2.722 2.031 1.00 49.38 202 ALA A N 1
ATOM 1545 C CA . ALA A 1 202 ? -21.536 -2.352 3.207 1.00 49.38 202 ALA A CA 1
ATOM 1546 C C . ALA A 1 202 ? -22.428 -3.555 3.533 1.00 49.38 202 ALA A C 1
ATOM 1548 O O . ALA A 1 202 ? -23.386 -3.807 2.806 1.00 49.38 202 ALA A O 1
ATOM 1549 N N . GLU A 1 203 ? -22.090 -4.347 4.551 1.00 48.88 203 GLU A N 1
ATOM 1550 C CA . GLU A 1 203 ? -22.972 -5.419 5.028 1.00 48.88 203 GLU A CA 1
ATOM 1551 C C . GLU A 1 203 ? -24.210 -4.809 5.696 1.00 48.88 203 GLU A C 1
ATOM 1553 O O . GLU A 1 203 ? -24.313 -4.690 6.910 1.00 48.88 203 GLU A O 1
ATOM 1558 N N . GLN A 1 204 ? -25.147 -4.358 4.872 1.00 38.94 204 GLN A N 1
ATOM 1559 C CA . GLN A 1 204 ? -26.519 -4.075 5.256 1.00 38.94 204 GLN A CA 1
ATOM 1560 C C . GLN A 1 204 ? -27.353 -5.218 4.678 1.00 38.94 204 GLN A C 1
ATOM 1562 O O . GLN A 1 204 ? -27.728 -5.200 3.507 1.00 38.94 204 GLN A O 1
ATOM 1567 N N . GLY A 1 205 ? -27.580 -6.246 5.490 1.00 32.34 205 GLY A N 1
ATOM 1568 C CA . GLY A 1 205 ? -28.493 -7.340 5.188 1.00 32.34 205 GLY A CA 1
ATOM 1569 C C . GLY A 1 205 ? -29.082 -7.882 6.482 1.00 32.34 205 GLY A C 1
ATOM 1570 O O . GLY A 1 205 ? -28.375 -8.500 7.272 1.00 32.34 205 GLY A O 1
ATOM 1571 N N . LEU A 1 206 ? -30.372 -7.616 6.706 1.00 27.77 206 LEU A N 1
ATOM 1572 C CA . LEU A 1 206 ? -31.184 -8.226 7.761 1.00 27.77 206 LEU A CA 1
ATOM 1573 C C . LEU A 1 206 ? -31.038 -9.764 7.778 1.00 27.77 206 LEU A C 1
ATOM 1575 O O . LEU A 1 206 ? -30.761 -10.367 6.737 1.00 27.77 206 LEU A O 1
ATOM 1579 N N . PRO A 1 207 ? -31.285 -10.427 8.925 1.00 28.11 207 PRO A N 1
ATOM 1580 C CA . PRO A 1 207 ? -31.233 -11.881 9.012 1.00 28.11 207 PRO A CA 1
ATOM 1581 C C . PRO A 1 207 ? -32.349 -12.485 8.149 1.00 28.11 207 PRO A C 1
ATOM 1583 O O . PRO A 1 207 ? -33.512 -12.480 8.548 1.00 28.11 207 PRO A O 1
ATOM 1586 N N . GLY A 1 208 ? -32.020 -12.992 6.956 1.00 30.41 208 GLY A N 1
ATOM 1587 C CA . GLY A 1 208 ? -33.025 -13.658 6.122 1.00 30.41 208 GLY A CA 1
ATOM 1588 C C . GLY A 1 208 ? -32.681 -13.969 4.667 1.00 30.41 208 GLY A C 1
ATOM 1589 O O . GLY A 1 208 ? -33.345 -14.831 4.101 1.00 30.41 208 GLY A O 1
ATOM 1590 N N . GLU A 1 209 ? -31.669 -13.357 4.048 1.00 26.77 209 GLU A N 1
ATOM 1591 C CA . GLU A 1 209 ? -31.348 -13.667 2.646 1.00 26.77 209 GLU A CA 1
ATOM 1592 C C . GLU A 1 209 ? -30.169 -14.635 2.525 1.00 26.77 209 GLU A C 1
ATOM 1594 O O . GLU A 1 209 ? -29.090 -14.442 3.084 1.00 26.77 209 GLU A O 1
ATOM 1599 N N . SER A 1 210 ? -30.424 -15.734 1.816 1.00 25.62 210 SER A N 1
ATOM 1600 C CA . SER A 1 210 ? -29.504 -16.839 1.593 1.00 25.62 210 SER A CA 1
ATOM 1601 C C . SER A 1 210 ? -28.160 -16.364 1.044 1.00 25.62 210 SER A C 1
ATOM 1603 O O . SER A 1 210 ? -28.070 -15.791 -0.043 1.00 25.62 210 SER A O 1
ATOM 1605 N N . SER A 1 211 ? -27.124 -16.690 1.810 1.00 34.16 211 SER A N 1
ATOM 1606 C CA . SER A 1 211 ? -25.705 -16.692 1.476 1.00 34.16 211 SER A CA 1
ATOM 1607 C C . SER A 1 211 ? -25.415 -16.894 -0.013 1.00 34.16 211 SER A C 1
ATOM 1609 O O . SER A 1 211 ? -25.526 -18.006 -0.530 1.00 34.16 211 SER A O 1
ATOM 1611 N N . THR A 1 212 ? -24.937 -15.839 -0.670 1.00 26.47 212 THR A N 1
ATOM 1612 C CA . THR A 1 212 ? -24.142 -15.981 -1.892 1.00 26.47 212 THR A CA 1
ATOM 1613 C C . THR A 1 212 ? -22.778 -15.346 -1.634 1.00 26.47 212 THR A C 1
ATOM 1615 O O . THR A 1 212 ? -22.617 -14.134 -1.723 1.00 26.47 212 THR A O 1
ATOM 1618 N N . GLU A 1 213 ? -21.849 -16.208 -1.216 1.00 30.80 213 GLU A N 1
ATOM 1619 C CA . GLU A 1 213 ? -20.384 -16.124 -1.303 1.00 30.80 213 GLU A CA 1
ATOM 1620 C C . GLU A 1 213 ? -19.689 -14.798 -0.891 1.00 30.80 213 GLU A C 1
ATOM 1622 O O . GLU A 1 213 ? -19.927 -13.702 -1.416 1.00 30.80 213 GLU A O 1
ATOM 1627 N N . CYS A 1 214 ? -18.688 -14.909 -0.004 1.00 31.52 214 CYS A N 1
ATOM 1628 C CA . CYS A 1 214 ? -17.530 -14.013 -0.026 1.00 31.52 214 CYS A CA 1
ATOM 1629 C C . CYS A 1 214 ? -16.914 -14.131 -1.422 1.00 31.52 214 CYS A C 1
ATOM 1631 O O . CYS A 1 214 ? -16.107 -15.026 -1.668 1.00 31.52 214 CYS A O 1
ATOM 1633 N N . ALA A 1 215 ? -17.334 -13.272 -2.350 1.00 32.03 215 ALA A N 1
ATOM 1634 C CA . ALA A 1 215 ? -16.739 -13.190 -3.667 1.00 32.03 215 ALA A CA 1
ATOM 1635 C C . ALA A 1 215 ? -15.284 -12.770 -3.462 1.00 32.03 215 ALA A C 1
ATOM 1637 O O . ALA A 1 215 ? -14.979 -11.588 -3.302 1.00 32.03 215 ALA A O 1
ATOM 1638 N N . GLN A 1 216 ? -14.384 -13.752 -3.398 1.00 37.16 216 GLN A N 1
ATOM 1639 C CA . GLN A 1 216 ? -12.969 -13.478 -3.528 1.00 37.16 216 GLN A CA 1
ATOM 1640 C C . GLN A 1 216 ? -12.819 -12.796 -4.887 1.00 37.16 216 GLN A C 1
ATOM 1642 O O . GLN A 1 216 ? -13.240 -13.384 -5.888 1.00 37.16 216 GLN A O 1
ATOM 1647 N N . PRO A 1 217 ? -12.290 -11.563 -4.959 1.00 42.56 217 PRO A N 1
ATOM 1648 C CA . PRO A 1 217 ? -12.025 -10.935 -6.241 1.00 42.56 217 PRO A CA 1
ATOM 1649 C C . PRO A 1 217 ? -11.190 -11.908 -7.074 1.00 42.56 217 PRO A C 1
ATOM 1651 O O . PRO A 1 217 ? -10.094 -12.319 -6.674 1.00 42.56 217 PRO A O 1
ATOM 1654 N N . THR A 1 218 ? -11.770 -12.347 -8.191 1.00 43.34 218 THR A N 1
ATOM 1655 C CA . THR A 1 218 ? -11.153 -13.305 -9.103 1.00 43.34 218 THR A CA 1
ATOM 1656 C C . THR A 1 218 ? -9.804 -12.755 -9.530 1.00 43.34 218 THR A C 1
ATOM 1658 O O . THR A 1 218 ? -9.711 -11.589 -9.922 1.00 43.34 218 THR A O 1
ATOM 1661 N N . ALA A 1 219 ? -8.755 -13.577 -9.435 1.00 53.53 219 ALA A N 1
ATOM 1662 C CA . ALA A 1 219 ? -7.430 -13.188 -9.899 1.00 53.53 219 ALA A CA 1
ATOM 1663 C C . ALA A 1 219 ? -7.532 -12.668 -11.347 1.00 53.53 219 ALA A C 1
ATOM 1665 O O . ALA A 1 219 ? -8.254 -13.269 -12.149 1.00 53.53 219 ALA A O 1
ATOM 1666 N N . PRO A 1 220 ? -6.847 -11.564 -11.691 1.00 59.84 220 PRO A N 1
ATOM 1667 C CA . PRO A 1 220 ? -6.924 -11.002 -13.033 1.00 59.84 220 PRO A CA 1
ATOM 1668 C C . PRO A 1 220 ? -6.509 -12.056 -14.061 1.00 59.84 220 PRO A C 1
ATOM 1670 O O . PRO A 1 220 ? -5.467 -12.707 -13.928 1.00 59.84 220 PRO A O 1
ATOM 1673 N N . VAL A 1 221 ? -7.341 -12.225 -15.086 1.00 62.41 221 VAL A N 1
ATOM 1674 C CA . VAL A 1 221 ? -7.013 -13.063 -16.234 1.00 62.41 221 VAL A CA 1
ATOM 1675 C C . VAL A 1 221 ? -6.091 -12.254 -17.129 1.00 62.41 221 VAL A C 1
ATOM 1677 O O . VAL A 1 221 ? -6.441 -11.175 -17.596 1.00 62.41 221 VAL A O 1
ATOM 1680 N N . PHE A 1 222 ? -4.890 -12.772 -17.346 1.00 71.38 222 PHE A N 1
ATOM 1681 C CA . PHE A 1 222 ? -3.946 -12.177 -18.271 1.00 71.38 222 PHE A CA 1
ATOM 1682 C C . PHE A 1 222 ? -4.123 -12.823 -19.644 1.00 71.38 222 PHE A C 1
ATOM 1684 O O . PHE A 1 222 ? -3.787 -13.997 -19.819 1.00 71.38 222 PHE A O 1
ATOM 1691 N N . ASP A 1 223 ? -4.594 -12.047 -20.625 1.00 66.94 223 ASP A N 1
ATOM 1692 C CA . ASP A 1 223 ? -4.782 -12.471 -22.030 1.00 66.94 223 ASP A CA 1
ATOM 1693 C C . ASP A 1 223 ? -3.521 -13.108 -22.640 1.00 66.94 223 ASP A C 1
ATOM 1695 O O . ASP A 1 223 ? -3.551 -13.859 -23.611 1.00 66.94 223 ASP A O 1
ATOM 1699 N N . ASP A 1 224 ? -2.372 -12.781 -22.061 1.00 68.25 224 ASP A N 1
ATOM 1700 C CA . ASP A 1 224 ? -1.044 -13.043 -22.575 1.00 68.25 224 ASP A CA 1
ATOM 1701 C C . ASP A 1 224 ? -0.426 -14.352 -22.025 1.00 68.25 224 ASP A C 1
ATOM 1703 O O . ASP A 1 224 ? 0.755 -14.645 -22.289 1.00 68.25 224 ASP A O 1
ATOM 1707 N N . GLY A 1 225 ? -1.200 -15.100 -21.226 1.00 73.94 225 GLY A N 1
ATOM 1708 C CA . GLY A 1 225 ? -0.827 -16.355 -20.574 1.00 73.94 225 GLY A CA 1
ATOM 1709 C C . GLY A 1 225 ? 0.112 -16.197 -19.374 1.00 73.94 225 GLY A C 1
ATOM 1710 O O . GLY A 1 225 ? 0.792 -17.160 -19.004 1.00 73.94 225 GLY A O 1
ATOM 1711 N N . PHE A 1 226 ? 0.254 -14.997 -18.803 1.00 79.50 226 PHE A N 1
ATOM 1712 C CA . PHE A 1 226 ? 0.973 -14.808 -17.546 1.00 79.50 226 PHE A CA 1
ATOM 1713 C C . PHE A 1 226 ? 0.207 -15.469 -16.395 1.00 79.50 226 PHE A C 1
ATOM 1715 O O . PHE A 1 226 ? -0.975 -15.220 -16.179 1.00 79.50 226 PHE A O 1
ATOM 1722 N N . LYS A 1 227 ? 0.903 -16.326 -15.644 1.00 77.06 227 LYS A N 1
ATOM 1723 C CA . LYS A 1 227 ? 0.386 -16.924 -14.415 1.00 77.06 227 LYS A CA 1
ATOM 1724 C C . LYS A 1 227 ? 1.199 -16.360 -13.252 1.00 77.06 227 LYS A C 1
ATOM 1726 O O . LYS A 1 227 ? 2.405 -16.628 -13.211 1.00 77.06 227 LYS A O 1
ATOM 1731 N N . PRO A 1 228 ? 0.598 -15.565 -12.348 1.00 72.12 228 PRO A N 1
ATOM 1732 C CA . PRO A 1 228 ? 1.310 -15.086 -11.174 1.00 72.12 228 PRO A CA 1
ATOM 1733 C C . PRO A 1 228 ? 1.811 -16.280 -10.361 1.00 72.12 228 PRO A C 1
ATOM 1735 O O . PRO A 1 228 ? 1.172 -17.336 -10.320 1.00 72.12 228 PRO A O 1
ATOM 1738 N N . LYS A 1 229 ? 2.980 -16.130 -9.728 1.00 68.19 229 LYS A N 1
ATOM 1739 C CA . LYS A 1 229 ? 3.477 -17.163 -8.814 1.00 68.19 229 LYS A CA 1
ATOM 1740 C C . LYS A 1 229 ? 2.438 -17.365 -7.710 1.00 68.19 229 LYS A C 1
ATOM 1742 O O . LYS A 1 229 ? 1.902 -16.365 -7.224 1.00 68.19 229 LYS A O 1
ATOM 1747 N N . PRO A 1 230 ? 2.180 -18.614 -7.290 1.00 58.22 230 PRO A N 1
ATOM 1748 C CA . PRO A 1 230 ? 1.260 -18.858 -6.196 1.00 58.22 230 PRO A CA 1
ATOM 1749 C C . PRO A 1 230 ? 1.730 -18.071 -4.972 1.00 58.22 230 PRO A C 1
ATOM 1751 O O . PRO A 1 230 ? 2.884 -18.170 -4.545 1.00 58.22 230 PRO A O 1
ATOM 1754 N N . THR A 1 231 ? 0.835 -17.255 -4.424 1.00 54.97 231 THR A N 1
ATOM 1755 C CA . THR A 1 231 ? 0.952 -16.774 -3.050 1.00 54.97 231 THR A CA 1
ATOM 1756 C C . THR A 1 231 ? 1.037 -18.027 -2.185 1.00 54.97 231 THR A C 1
ATOM 1758 O O . THR A 1 231 ? 0.158 -18.871 -2.304 1.00 54.97 231 THR A O 1
ATOM 1761 N N . SER A 1 232 ? 2.137 -18.199 -1.442 1.00 50.78 232 SER A N 1
ATOM 1762 C CA . SER A 1 232 ? 2.477 -19.387 -0.637 1.00 50.78 232 SER A CA 1
ATOM 1763 C C . SER A 1 232 ? 1.285 -20.263 -0.240 1.00 50.78 232 SER A C 1
ATOM 1765 O O . SER A 1 232 ? 0.315 -19.747 0.310 1.00 50.78 232 SER A O 1
ATOM 1767 N N . SER A 1 233 ? 1.423 -21.568 -0.497 1.00 39.81 233 SER A N 1
ATOM 1768 C CA . SER A 1 233 ? 0.501 -22.649 -0.139 1.00 39.81 233 SER A CA 1
ATOM 1769 C C . SER A 1 233 ? -0.239 -22.392 1.169 1.00 39.81 233 SER A C 1
ATOM 1771 O O . SER A 1 233 ? 0.388 -22.156 2.203 1.00 39.81 233 SER A O 1
ATOM 1773 N N . VAL A 1 234 ? -1.566 -22.487 1.097 1.00 38.44 234 VAL A N 1
ATOM 1774 C CA . VAL A 1 234 ? -2.434 -22.697 2.255 1.00 38.44 234 VAL A CA 1
ATOM 1775 C C . VAL A 1 234 ? -1.817 -23.828 3.080 1.00 38.44 234 VAL A C 1
ATOM 1777 O O . VAL A 1 234 ? -1.502 -24.886 2.535 1.00 38.44 234 VAL A O 1
ATOM 1780 N N . ASP A 1 235 ? -1.550 -23.570 4.355 1.00 38.38 235 ASP A N 1
ATOM 1781 C CA . ASP A 1 235 ? -1.083 -24.594 5.286 1.00 38.38 235 ASP A CA 1
ATOM 1782 C C . ASP A 1 235 ? -2.121 -25.738 5.303 1.00 38.38 235 ASP A C 1
ATOM 1784 O O . ASP A 1 235 ? -3.307 -25.457 5.482 1.00 38.38 235 ASP A O 1
ATOM 1788 N N . PRO A 1 236 ? -1.746 -27.009 5.071 1.00 34.16 236 PRO A N 1
ATOM 1789 C CA . PRO A 1 236 ? -2.702 -28.118 5.023 1.00 34.16 236 PRO A CA 1
ATOM 1790 C C . PRO A 1 236 ? -3.452 -28.361 6.346 1.00 34.16 236 PRO A C 1
ATOM 1792 O O . PRO A 1 236 ? -4.467 -29.051 6.334 1.00 34.16 236 PRO A O 1
ATOM 1795 N N . ASN A 1 237 ? -3.014 -27.767 7.464 1.00 36.72 237 ASN A N 1
ATOM 1796 C CA . ASN A 1 237 ? -3.714 -27.804 8.756 1.00 36.72 237 ASN A CA 1
ATOM 1797 C C . ASN A 1 237 ? -4.676 -26.617 8.978 1.00 36.72 237 ASN A C 1
ATOM 1799 O O . ASN A 1 237 ? -5.038 -26.300 10.114 1.00 36.72 237 ASN A O 1
ATOM 1803 N N . HIS A 1 238 ? -5.062 -25.907 7.916 1.00 44.59 238 HIS A N 1
ATOM 1804 C CA . HIS A 1 238 ? -5.814 -24.657 8.013 1.00 44.59 238 HIS A CA 1
ATOM 1805 C C . HIS A 1 238 ? -7.336 -24.859 7.932 1.00 44.59 238 HIS A C 1
ATOM 1807 O O . HIS A 1 238 ? -7.852 -25.485 7.007 1.00 44.59 238 HIS A O 1
ATOM 1813 N N . ILE A 1 239 ? -8.062 -24.294 8.903 1.00 36.41 239 ILE A N 1
ATOM 1814 C CA . ILE A 1 239 ? -9.526 -24.182 8.879 1.00 36.41 239 ILE A CA 1
ATOM 1815 C C . ILE A 1 239 ? -9.878 -22.897 8.130 1.00 36.41 239 ILE A C 1
ATOM 1817 O O . ILE A 1 239 ? -9.584 -21.800 8.613 1.00 36.41 239 ILE A O 1
ATOM 1821 N N . ALA A 1 240 ? -10.528 -23.031 6.972 1.00 36.62 240 ALA A N 1
ATOM 1822 C CA . ALA A 1 240 ? -11.024 -21.898 6.200 1.00 36.62 240 ALA A CA 1
ATOM 1823 C C . ALA A 1 240 ? -11.872 -20.968 7.086 1.00 36.62 240 ALA A C 1
ATOM 1825 O O . ALA A 1 240 ? -12.756 -21.432 7.809 1.00 36.62 240 ALA A O 1
ATOM 1826 N N . ILE A 1 241 ? -11.613 -19.655 7.022 1.00 39.66 241 ILE A N 1
ATOM 1827 C CA . ILE A 1 241 ? -12.497 -18.668 7.651 1.00 39.66 241 ILE A CA 1
ATOM 1828 C C . ILE A 1 241 ? -13.886 -18.875 7.030 1.00 39.66 241 ILE A C 1
ATOM 1830 O O . ILE A 1 241 ? -13.988 -18.892 5.799 1.00 39.66 241 ILE A O 1
ATOM 1834 N N . PRO A 1 242 ? -14.939 -19.094 7.838 1.00 36.38 242 PRO A N 1
ATOM 1835 C CA . PRO A 1 242 ? -16.273 -19.322 7.309 1.00 36.38 242 PRO A CA 1
ATOM 1836 C C . PRO A 1 242 ? -16.688 -18.149 6.416 1.00 36.38 242 PRO A C 1
ATOM 1838 O O . PRO A 1 242 ? -16.403 -16.993 6.717 1.00 36.38 242 PRO A O 1
ATOM 1841 N N . SER A 1 243 ? -17.384 -18.459 5.324 1.00 36.84 243 SER A N 1
ATOM 1842 C CA . SER A 1 243 ? -17.810 -17.515 4.278 1.00 36.84 243 SER A CA 1
ATOM 1843 C C . SER A 1 243 ? -18.717 -16.375 4.761 1.00 36.84 243 SER A C 1
ATOM 1845 O O . SER A 1 243 ? -18.925 -15.420 4.024 1.00 36.84 243 SER A O 1
ATOM 1847 N N . SER A 1 244 ? -19.237 -16.478 5.985 1.00 40.12 244 SER A N 1
ATOM 1848 C CA . SER A 1 244 ? -19.826 -15.381 6.754 1.00 40.12 244 SER A CA 1
ATOM 1849 C C . SER A 1 244 ? -19.156 -15.376 8.125 1.00 40.12 244 SER A C 1
ATOM 1851 O O . SER A 1 244 ? -19.574 -16.134 9.010 1.00 40.12 244 SER A O 1
ATOM 1853 N N . PRO A 1 245 ? -18.072 -14.609 8.309 1.00 50.06 245 PRO A N 1
ATOM 1854 C CA . PRO A 1 245 ? -17.429 -14.531 9.604 1.00 50.06 245 PRO A CA 1
ATOM 1855 C C . PRO A 1 245 ? -18.422 -13.929 10.605 1.00 50.06 245 PRO A C 1
ATOM 1857 O O . PRO A 1 245 ? -18.927 -12.828 10.421 1.00 50.06 245 PRO A O 1
ATOM 1860 N N . ARG A 1 246 ? -18.755 -14.686 11.656 1.00 51.69 246 ARG A N 1
ATOM 1861 C CA . ARG A 1 246 ? -19.547 -14.173 12.779 1.00 51.69 246 ARG A CA 1
ATOM 1862 C C . ARG A 1 246 ? -18.686 -13.150 13.514 1.00 51.69 246 ARG A C 1
ATOM 1864 O O . ARG A 1 246 ? -17.628 -13.516 14.019 1.00 51.69 246 ARG A O 1
ATOM 1871 N N . GLY A 1 247 ? -19.113 -11.895 13.550 1.00 62.66 247 GLY A N 1
ATOM 1872 C CA . GLY A 1 247 ? -18.378 -10.835 14.231 1.00 62.66 247 GLY A CA 1
ATOM 1873 C C . GLY A 1 247 ? -18.866 -9.445 13.848 1.00 62.66 247 GLY A C 1
ATOM 1874 O O . GLY A 1 247 ? -19.685 -9.279 12.948 1.00 62.66 247 GLY A O 1
ATOM 1875 N N . MET A 1 248 ? -18.359 -8.447 14.561 1.00 76.00 248 MET A N 1
ATOM 1876 C CA . MET A 1 248 ? -18.624 -7.039 14.294 1.00 76.00 248 MET A CA 1
ATOM 1877 C C . MET A 1 248 ? -17.650 -6.515 13.226 1.00 76.00 248 MET A C 1
ATOM 1879 O O . MET A 1 248 ? -16.436 -6.627 13.399 1.00 76.00 248 MET A O 1
ATOM 1883 N N . PHE A 1 249 ? -18.164 -5.900 12.155 1.00 80.88 249 PHE A N 1
ATOM 1884 C CA . PHE A 1 249 ? -17.352 -5.298 11.089 1.00 80.88 249 PHE A CA 1
ATOM 1885 C C . PHE A 1 249 ? -17.512 -3.787 11.052 1.00 80.88 249 PHE A C 1
ATOM 1887 O O . PHE A 1 249 ? -18.621 -3.265 10.984 1.00 80.88 249 PHE A O 1
ATOM 1894 N N . PHE A 1 250 ? -16.391 -3.079 11.020 1.00 82.19 250 PHE A N 1
ATOM 1895 C CA . PHE A 1 250 ? -16.360 -1.641 10.805 1.00 82.19 250 PHE A CA 1
ATOM 1896 C C . PHE A 1 250 ? -15.180 -1.276 9.907 1.00 82.19 250 PHE A C 1
ATOM 1898 O O . PHE A 1 250 ? -14.169 -1.976 9.870 1.00 82.19 250 PHE A O 1
ATOM 1905 N N . HIS A 1 251 ? -15.317 -0.178 9.168 1.00 85.94 251 HIS A N 1
ATOM 1906 C CA . HIS A 1 251 ? -14.2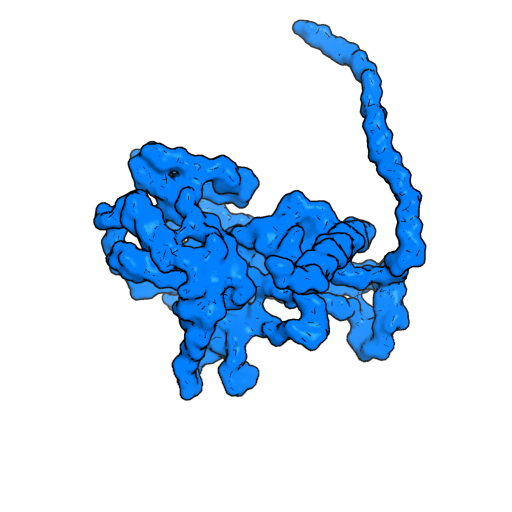75 0.310 8.270 1.00 85.94 251 HIS A CA 1
ATOM 1907 C C . HIS A 1 251 ? -13.586 1.517 8.892 1.00 85.94 251 HIS A C 1
ATOM 1909 O O . HIS A 1 251 ? -14.250 2.389 9.453 1.00 85.94 251 HIS A O 1
ATOM 1915 N N . ILE A 1 252 ? -12.266 1.596 8.743 1.00 89.81 252 ILE A N 1
ATOM 1916 C CA . ILE A 1 252 ? -11.479 2.757 9.157 1.00 89.81 252 ILE A CA 1
ATOM 1917 C C . ILE A 1 252 ? -10.649 3.296 7.997 1.00 89.81 252 ILE A C 1
ATOM 1919 O O . ILE A 1 252 ? -10.150 2.533 7.168 1.00 89.81 252 ILE A O 1
ATOM 1923 N N . ARG A 1 253 ? -10.468 4.615 7.959 1.00 92.19 253 ARG A N 1
ATOM 1924 C CA . ARG A 1 253 ? -9.496 5.283 7.089 1.00 92.19 253 ARG A CA 1
ATOM 1925 C C . ARG A 1 253 ? -8.279 5.650 7.912 1.00 92.19 253 ARG A C 1
ATOM 1927 O O . ARG A 1 253 ? -8.421 6.280 8.953 1.00 92.19 253 ARG A O 1
ATOM 1934 N N . VAL A 1 254 ? -7.096 5.294 7.419 1.00 93.19 254 VAL A N 1
ATOM 1935 C CA . VAL A 1 254 ? -5.826 5.582 8.092 1.00 93.19 254 VAL A CA 1
ATOM 1936 C C . VAL A 1 254 ? -4.943 6.428 7.185 1.00 93.19 254 VAL A C 1
ATOM 1938 O O . VAL A 1 254 ? -4.647 6.027 6.059 1.00 93.19 254 VAL A O 1
ATOM 1941 N N . HIS A 1 255 ? -4.476 7.566 7.693 1.00 94.12 255 HIS A N 1
ATOM 1942 C CA . HIS A 1 255 ? -3.366 8.318 7.118 1.00 94.12 255 HIS A CA 1
ATOM 1943 C C . HIS A 1 255 ? -2.175 8.215 8.070 1.00 94.12 255 HIS A C 1
ATOM 1945 O O . HIS A 1 255 ? -2.241 8.666 9.212 1.00 94.12 255 HIS A O 1
ATOM 1951 N N . CYS A 1 256 ? -1.082 7.603 7.619 1.00 93.25 256 CYS A N 1
ATOM 1952 C CA . CYS A 1 256 ? 0.056 7.273 8.474 1.00 93.25 256 CYS A CA 1
ATOM 1953 C C . CYS A 1 256 ? 1.402 7.454 7.766 1.00 93.25 256 CYS A C 1
ATOM 1955 O O . CYS A 1 256 ? 1.481 7.480 6.536 1.00 93.25 256 CYS A O 1
ATOM 1957 N N . SER A 1 257 ? 2.480 7.523 8.546 1.00 90.38 257 SER A N 1
ATOM 1958 C CA . SER A 1 257 ? 3.849 7.547 8.035 1.00 90.38 257 SER A CA 1
ATOM 1959 C C . SER A 1 257 ? 4.260 6.206 7.424 1.00 90.38 257 SER A C 1
ATOM 1961 O O . SER A 1 257 ? 3.664 5.153 7.677 1.00 90.38 257 SER A O 1
ATOM 1963 N N . SER A 1 258 ? 5.354 6.220 6.661 1.00 86.31 258 SER A N 1
ATOM 1964 C CA . SER A 1 258 ? 5.976 5.003 6.137 1.00 86.31 258 SER A CA 1
ATOM 1965 C C . SER A 1 258 ? 6.385 4.036 7.254 1.00 86.31 258 SER A C 1
ATOM 1967 O O . SER A 1 258 ? 6.828 4.469 8.316 1.00 86.31 258 SER A O 1
ATOM 1969 N N . GLY A 1 259 ? 6.304 2.729 6.991 1.00 84.56 259 GLY A N 1
ATOM 1970 C CA . GLY A 1 259 ? 6.700 1.689 7.949 1.00 84.56 259 GLY A CA 1
ATOM 1971 C C . GLY A 1 259 ? 5.618 1.293 8.959 1.00 84.56 259 GLY A C 1
ATOM 1972 O O . GLY A 1 259 ? 5.859 0.374 9.738 1.00 84.56 259 GLY A O 1
ATOM 1973 N N . THR A 1 260 ? 4.447 1.934 8.912 1.00 89.31 260 THR A N 1
ATOM 1974 C CA . THR A 1 260 ? 3.263 1.558 9.696 1.00 89.31 260 THR A CA 1
ATOM 1975 C C . THR A 1 260 ? 2.687 0.237 9.199 1.00 89.31 260 THR A C 1
ATOM 1977 O O . THR A 1 260 ? 2.429 0.072 8.004 1.00 89.31 260 THR A O 1
ATOM 1980 N N . TYR A 1 261 ? 2.457 -0.700 10.116 1.00 89.25 261 TYR A N 1
ATOM 1981 C CA . TYR A 1 261 ? 1.796 -1.967 9.824 1.00 89.25 261 TYR A CA 1
ATOM 1982 C C . TYR A 1 261 ? 0.319 -1.857 10.200 1.00 89.25 261 TYR A C 1
ATOM 1984 O O . TYR A 1 261 ? -0.031 -1.877 11.379 1.00 89.25 261 TYR A O 1
ATOM 1992 N N . ILE A 1 262 ? -0.557 -1.763 9.193 1.00 88.69 262 ILE A N 1
ATOM 1993 C CA . ILE A 1 262 ? -2.013 -1.637 9.398 1.00 88.69 262 ILE A CA 1
ATOM 1994 C C . ILE A 1 262 ? -2.579 -2.838 10.162 1.00 88.69 262 ILE A C 1
ATOM 1996 O O . ILE A 1 262 ? -3.425 -2.673 11.031 1.00 88.69 262 ILE A O 1
ATOM 2000 N N . ARG A 1 263 ? -2.043 -4.037 9.928 1.00 84.00 263 ARG A N 1
ATOM 2001 C CA . ARG A 1 263 ? -2.384 -5.227 10.714 1.00 84.00 263 ARG A CA 1
ATOM 2002 C C . ARG A 1 263 ? -2.110 -5.083 12.204 1.00 84.00 263 ARG A C 1
ATOM 2004 O O . ARG A 1 263 ? -2.976 -5.398 13.010 1.00 84.00 263 ARG A O 1
ATOM 2011 N N . THR A 1 264 ? -0.905 -4.630 12.552 1.00 87.75 264 THR A N 1
ATOM 2012 C CA . THR A 1 264 ? -0.528 -4.394 13.949 1.00 87.75 264 THR A CA 1
ATOM 2013 C C . THR A 1 264 ? -1.447 -3.336 14.549 1.00 87.75 264 THR A C 1
ATOM 2015 O O . THR A 1 264 ? -1.995 -3.558 15.617 1.00 87.75 264 THR A O 1
ATOM 2018 N N . LEU A 1 265 ? -1.717 -2.251 13.812 1.00 90.50 265 LEU A N 1
ATOM 2019 C CA . LEU A 1 265 ? -2.647 -1.208 14.248 1.00 90.50 265 LEU A CA 1
ATOM 2020 C C . LEU A 1 265 ? -4.044 -1.769 14.562 1.00 90.50 265 LEU A C 1
ATOM 2022 O O . LEU A 1 265 ? -4.611 -1.438 15.595 1.00 90.50 265 LEU A O 1
ATOM 2026 N N . ILE A 1 266 ? -4.594 -2.626 13.697 1.00 88.94 266 ILE A N 1
ATOM 2027 C CA . ILE A 1 266 ? -5.911 -3.248 13.904 1.00 88.94 266 ILE A CA 1
ATOM 2028 C C . ILE A 1 266 ? -5.909 -4.150 15.144 1.00 88.94 266 ILE A C 1
ATOM 2030 O O . ILE A 1 266 ? -6.844 -4.081 15.941 1.00 88.94 266 ILE A O 1
ATOM 2034 N N . ALA A 1 267 ? -4.868 -4.965 15.325 1.00 85.81 267 ALA A N 1
ATOM 2035 C CA . ALA A 1 267 ? -4.735 -5.821 16.502 1.00 85.81 267 ALA A CA 1
ATOM 2036 C C . ALA A 1 267 ? -4.635 -4.994 17.797 1.00 85.81 267 ALA A C 1
ATOM 2038 O O . ALA A 1 267 ? -5.306 -5.303 18.782 1.00 85.81 267 ALA A O 1
ATOM 2039 N N . ASP A 1 268 ? -3.863 -3.906 17.774 1.00 90.12 268 ASP A N 1
ATOM 2040 C CA . ASP A 1 268 ? -3.708 -3.004 18.914 1.00 90.12 268 ASP A CA 1
ATOM 2041 C C . ASP A 1 268 ? -5.031 -2.290 19.246 1.00 90.12 268 ASP A C 1
ATOM 2043 O O . ASP A 1 268 ? -5.411 -2.224 20.416 1.00 90.12 268 ASP A O 1
ATOM 2047 N N . ILE A 1 269 ? -5.768 -1.807 18.236 1.00 92.06 269 ILE A N 1
ATOM 2048 C CA . ILE A 1 269 ? -7.103 -1.202 18.406 1.00 92.06 269 ILE A CA 1
ATOM 2049 C C . ILE A 1 269 ? -8.072 -2.207 19.035 1.00 92.06 269 ILE A C 1
ATOM 2051 O O . ILE A 1 269 ? -8.774 -1.868 19.985 1.00 92.06 269 ILE A O 1
ATOM 2055 N N . ALA A 1 270 ? -8.105 -3.445 18.536 1.00 88.44 270 ALA A N 1
ATOM 2056 C CA . ALA A 1 270 ? -8.980 -4.485 19.067 1.00 88.44 270 ALA A CA 1
ATOM 2057 C C . ALA A 1 270 ? -8.656 -4.815 20.531 1.00 88.44 270 ALA A C 1
ATOM 2059 O O . ALA A 1 270 ? -9.565 -4.880 21.359 1.00 88.44 270 ALA A O 1
ATOM 2060 N N . SER A 1 271 ? -7.367 -4.916 20.865 1.00 90.25 271 SER A N 1
ATOM 2061 C CA . SER A 1 271 ? -6.900 -5.116 22.240 1.00 90.25 271 SER A CA 1
ATOM 2062 C C . SER A 1 271 ? -7.365 -3.989 23.174 1.00 90.25 271 SER A C 1
ATOM 2064 O O . SER A 1 271 ? -7.879 -4.255 24.259 1.00 90.25 271 SER A O 1
ATOM 2066 N N . HIS A 1 272 ? -7.304 -2.728 22.728 1.00 93.75 272 HIS A N 1
ATOM 2067 C CA . HIS A 1 272 ? -7.817 -1.582 23.498 1.00 93.75 272 HIS A CA 1
ATOM 2068 C C . HIS A 1 272 ? -9.344 -1.573 23.637 1.00 93.75 272 HIS A C 1
ATOM 2070 O O . HIS A 1 272 ? -9.869 -1.029 24.606 1.00 93.75 272 HIS A O 1
ATOM 2076 N N . LEU A 1 273 ? -10.061 -2.193 22.699 1.00 90.38 273 LEU A N 1
ATOM 2077 C CA . LEU A 1 273 ? -11.502 -2.435 22.795 1.00 90.38 273 LEU A CA 1
ATOM 2078 C C . LEU A 1 273 ? -11.842 -3.658 23.666 1.00 90.38 273 LEU A C 1
ATOM 2080 O O . LEU A 1 273 ? -13.016 -4.000 23.799 1.00 90.38 273 LEU A O 1
ATOM 2084 N N . GLY A 1 274 ? -10.848 -4.329 24.257 1.00 88.06 274 GLY A N 1
ATOM 2085 C CA . GLY A 1 274 ? -11.054 -5.527 25.071 1.00 88.06 274 GLY A CA 1
ATOM 2086 C C . GLY A 1 274 ? -11.522 -6.732 24.254 1.00 88.06 274 GLY A C 1
ATOM 2087 O O . GLY A 1 274 ? -12.291 -7.549 24.755 1.00 88.06 274 GLY A O 1
ATOM 2088 N N . THR A 1 275 ? -11.116 -6.823 22.986 1.00 87.69 275 THR A N 1
ATOM 2089 C CA . THR A 1 275 ? -11.458 -7.928 22.084 1.00 87.69 275 THR A CA 1
ATOM 2090 C C . THR A 1 275 ? -10.256 -8.331 21.221 1.00 87.69 275 THR A C 1
ATOM 2092 O O . THR A 1 275 ? -9.144 -7.831 21.392 1.00 87.69 275 THR A O 1
ATOM 2095 N N . VAL A 1 276 ? -10.476 -9.233 20.268 1.00 82.62 276 VAL A N 1
ATOM 2096 C CA . VAL A 1 276 ? -9.505 -9.590 19.230 1.00 82.62 276 VAL A CA 1
ATOM 2097 C C . VAL A 1 276 ? -10.038 -9.180 17.864 1.00 82.62 276 VAL A C 1
ATOM 2099 O O . VAL A 1 276 ? -11.234 -9.248 17.593 1.00 82.62 276 VAL A O 1
ATOM 2102 N N . GLY A 1 277 ? -9.144 -8.739 16.985 1.00 77.25 277 GLY A N 1
ATOM 2103 C CA . GLY A 1 277 ? -9.511 -8.231 15.671 1.00 77.25 277 GLY A CA 1
ATOM 2104 C C . GLY A 1 277 ? -8.428 -8.525 14.652 1.00 77.25 277 GLY A C 1
ATOM 2105 O O . GLY A 1 277 ? -7.245 -8.617 14.977 1.00 77.25 277 GLY A O 1
ATOM 2106 N N . HIS A 1 278 ? -8.844 -8.696 13.405 1.00 74.81 278 HIS A N 1
ATOM 2107 C CA . HIS A 1 278 ? -7.946 -8.929 12.286 1.00 74.81 278 HIS A CA 1
ATOM 2108 C C . HIS A 1 278 ? -8.457 -8.193 11.052 1.00 74.81 278 HIS A C 1
ATOM 2110 O O . HIS A 1 278 ? -9.636 -7.860 10.943 1.00 74.81 278 HIS A O 1
ATOM 2116 N N . MET A 1 279 ? -7.549 -7.932 10.119 1.00 79.81 279 MET A N 1
ATOM 2117 C CA . MET A 1 279 ? -7.869 -7.265 8.867 1.00 79.81 279 MET A CA 1
ATOM 2118 C C . MET A 1 279 ? -8.544 -8.241 7.896 1.00 79.81 279 MET A C 1
ATOM 2120 O O . MET A 1 279 ? -8.046 -9.348 7.675 1.00 79.81 279 MET A O 1
ATOM 2124 N N . THR A 1 280 ? -9.654 -7.821 7.291 1.00 70.69 280 THR A N 1
ATOM 2125 C CA . THR A 1 280 ? -10.400 -8.612 6.298 1.00 70.69 280 THR A CA 1
ATOM 2126 C C . THR A 1 280 ? -10.209 -8.099 4.874 1.00 70.69 280 THR A C 1
ATOM 2128 O O . THR A 1 280 ? -10.015 -8.901 3.963 1.00 70.69 280 THR A O 1
ATOM 2131 N N . ASP A 1 281 ? -10.200 -6.777 4.691 1.00 70.25 281 ASP A N 1
ATOM 2132 C CA . ASP A 1 281 ? -9.898 -6.096 3.431 1.00 70.25 281 ASP A CA 1
ATOM 2133 C C . ASP A 1 281 ? -9.010 -4.868 3.698 1.00 70.25 281 ASP A C 1
ATOM 2135 O O . ASP A 1 281 ? -9.068 -4.253 4.766 1.00 70.25 281 ASP A O 1
ATOM 2139 N N . LEU A 1 282 ? -8.166 -4.521 2.728 1.00 82.19 282 LEU A N 1
ATOM 2140 C CA . LEU A 1 282 ? -7.294 -3.350 2.774 1.00 82.19 282 LEU A CA 1
ATOM 2141 C C . LEU A 1 282 ? -7.133 -2.765 1.381 1.00 82.19 282 LEU A C 1
ATOM 2143 O O . LEU A 1 282 ? -6.652 -3.435 0.468 1.00 82.19 282 LEU A O 1
ATOM 2147 N N . LEU A 1 283 ? -7.427 -1.475 1.251 1.00 83.00 283 LEU A N 1
ATOM 2148 C CA . LEU A 1 283 ? -7.171 -0.708 0.041 1.00 83.00 283 LEU A CA 1
ATOM 2149 C C . LEU A 1 283 ? -6.207 0.437 0.331 1.00 83.00 283 LEU A C 1
ATOM 2151 O O . LEU A 1 283 ? -6.513 1.341 1.109 1.00 83.00 283 LEU A O 1
ATOM 2155 N N . ARG A 1 284 ? -5.062 0.445 -0.352 1.00 86.75 284 ARG A N 1
ATOM 2156 C CA . ARG A 1 284 ? -4.169 1.607 -0.358 1.00 86.75 284 ARG A CA 1
ATOM 2157 C C . ARG A 1 284 ? -4.595 2.592 -1.445 1.00 86.75 284 ARG A C 1
ATOM 2159 O O . ARG A 1 284 ? -4.281 2.399 -2.619 1.00 86.75 284 ARG A O 1
ATOM 2166 N N . VAL A 1 285 ? -5.299 3.643 -1.027 1.00 85.12 285 VAL A N 1
ATOM 2167 C CA . VAL A 1 285 ? -5.864 4.685 -1.907 1.00 85.12 285 VAL A CA 1
ATOM 2168 C C . VAL A 1 285 ? -4.864 5.769 -2.319 1.00 85.12 285 VAL A C 1
ATOM 2170 O O . VAL A 1 285 ? -5.064 6.438 -3.330 1.00 85.12 285 VAL A O 1
ATOM 2173 N N . GLU A 1 286 ? -3.788 5.944 -1.551 1.00 86.56 286 GLU A N 1
ATOM 2174 C CA . GLU A 1 286 ? -2.724 6.902 -1.837 1.00 86.56 286 GLU A CA 1
ATOM 2175 C C . GLU A 1 286 ? -1.388 6.389 -1.284 1.00 86.56 286 GLU A C 1
ATOM 2177 O O . GLU A 1 286 ? -1.331 5.751 -0.229 1.00 86.56 286 GLU A O 1
ATOM 2182 N N . GLN A 1 287 ? -0.298 6.663 -1.995 1.00 84.44 287 GLN A N 1
ATOM 2183 C CA . GLN A 1 287 ? 1.054 6.506 -1.475 1.00 84.44 287 GLN A CA 1
ATOM 2184 C C . GLN A 1 287 ? 1.938 7.595 -2.058 1.00 84.44 287 GLN A C 1
ATOM 2186 O O . GLN A 1 287 ? 2.096 7.680 -3.272 1.00 84.44 287 GLN A O 1
ATOM 2191 N N . SER A 1 288 ? 2.620 8.361 -1.208 1.00 80.62 288 SER A N 1
ATOM 2192 C CA . SER A 1 288 ? 3.682 9.249 -1.683 1.00 80.62 288 SER A CA 1
ATOM 2193 C C . SER A 1 288 ? 3.215 10.260 -2.758 1.00 80.62 288 SER A C 1
ATOM 2195 O O . SER A 1 288 ? 3.981 10.596 -3.661 1.00 80.62 288 SER A O 1
ATOM 2197 N N . GLY A 1 289 ? 1.971 10.744 -2.673 1.00 81.25 289 GLY A N 1
ATOM 2198 C CA . GLY A 1 289 ? 1.358 11.658 -3.648 1.00 81.25 289 GLY A CA 1
ATOM 2199 C C . GLY A 1 289 ? 0.768 10.981 -4.892 1.00 81.25 289 GLY A C 1
ATOM 2200 O O . GLY A 1 289 ? 0.063 11.633 -5.660 1.00 81.25 289 GLY A O 1
ATOM 2201 N N . PHE A 1 290 ? 1.007 9.682 -5.090 1.00 82.38 290 PHE A N 1
ATOM 2202 C CA . PHE A 1 290 ? 0.317 8.883 -6.101 1.00 82.38 290 PHE A CA 1
ATOM 2203 C C . PHE A 1 290 ? -1.046 8.467 -5.560 1.00 82.38 290 PHE A C 1
ATOM 2205 O O . PHE A 1 290 ? -1.107 7.824 -4.512 1.00 82.38 290 PHE A O 1
ATOM 2212 N N . LYS A 1 291 ? -2.118 8.810 -6.278 1.00 85.69 291 LYS A N 1
ATOM 2213 C CA . LYS A 1 291 ? -3.514 8.512 -5.918 1.00 85.69 291 LYS A CA 1
ATOM 2214 C C . LYS A 1 291 ? -4.084 7.398 -6.782 1.00 85.69 291 LYS A C 1
ATOM 2216 O O . LYS A 1 291 ? -3.658 7.234 -7.923 1.00 85.69 291 LYS A O 1
ATOM 2221 N N . LEU A 1 292 ? -5.030 6.634 -6.237 1.00 79.19 292 LEU A N 1
ATOM 2222 C CA . LEU A 1 292 ? -5.548 5.428 -6.890 1.00 79.19 292 LEU A CA 1
ATOM 2223 C C . LEU A 1 292 ? -6.201 5.781 -8.225 1.00 79.19 292 LEU A C 1
ATOM 2225 O O . LEU A 1 292 ? -5.959 5.125 -9.226 1.00 79.19 292 LEU A O 1
ATOM 2229 N N . GLU A 1 293 ? -6.928 6.892 -8.235 1.00 84.50 293 GLU A N 1
ATOM 2230 C CA . GLU A 1 293 ? -7.566 7.474 -9.414 1.00 84.50 293 GLU A CA 1
ATOM 2231 C C . GLU A 1 293 ? -6.748 8.661 -9.939 1.00 84.50 293 GLU A C 1
ATOM 2233 O O . GLU A 1 293 ? -7.236 9.782 -10.066 1.00 84.50 293 GLU A O 1
ATOM 2238 N N . GLY A 1 294 ? -5.452 8.439 -10.153 1.00 83.38 294 GLY A N 1
ATOM 2239 C CA . GLY A 1 294 ? -4.526 9.441 -10.676 1.00 83.38 294 GLY A CA 1
ATOM 2240 C C . GLY A 1 294 ? -4.059 9.113 -12.092 1.00 83.38 294 GLY A C 1
ATOM 2241 O O . GLY A 1 294 ? -3.943 7.950 -12.456 1.00 83.38 294 GLY A O 1
ATOM 2242 N N . GLU A 1 295 ? -3.691 10.138 -12.863 1.00 84.69 295 GLU A N 1
ATOM 2243 C CA . GLU A 1 295 ? -3.130 9.982 -14.221 1.00 84.69 295 GLU A CA 1
ATOM 2244 C C . GLU A 1 295 ? -1.810 9.188 -14.257 1.00 84.69 295 GLU A C 1
ATOM 2246 O O . GLU A 1 295 ? -1.403 8.686 -15.301 1.00 84.69 295 GLU A O 1
ATOM 2251 N N . SER A 1 296 ? -1.119 9.092 -13.119 1.00 84.62 296 SER A N 1
ATOM 2252 C CA . SER A 1 296 ? 0.113 8.319 -12.949 1.00 84.62 296 SER A CA 1
ATOM 2253 C C . SER A 1 296 ? -0.124 6.882 -12.478 1.00 84.62 296 SER A C 1
ATOM 2255 O O . SER A 1 296 ? 0.854 6.165 -12.255 1.00 84.62 296 SER A O 1
ATOM 2257 N N . THR A 1 297 ? -1.382 6.461 -12.311 1.00 85.31 297 THR A N 1
ATOM 2258 C CA . THR A 1 297 ? -1.759 5.125 -11.841 1.00 85.31 297 THR A CA 1
ATOM 2259 C C . THR A 1 297 ? -2.361 4.310 -12.976 1.00 85.31 297 THR A C 1
ATOM 2261 O O . THR A 1 297 ? -3.297 4.749 -13.635 1.00 85.31 297 THR A O 1
ATOM 2264 N N . LEU A 1 298 ? -1.833 3.106 -13.191 1.00 86.69 298 LEU A N 1
ATOM 2265 C CA . LEU A 1 298 ? -2.334 2.167 -14.193 1.00 86.69 298 LEU A CA 1
ATOM 2266 C C . LEU A 1 298 ? -2.907 0.914 -13.542 1.00 86.69 298 LEU A C 1
ATOM 2268 O O . LEU A 1 298 ? -2.374 0.420 -12.544 1.00 86.69 298 LEU A O 1
ATOM 2272 N N . GLU A 1 299 ? -3.929 0.337 -14.162 1.00 89.06 299 GLU A N 1
ATOM 2273 C CA . GLU A 1 299 ? -4.299 -1.045 -13.883 1.00 89.06 299 GLU A CA 1
ATOM 2274 C C . GLU A 1 299 ? -3.197 -1.994 -14.367 1.00 89.06 299 GLU A C 1
ATOM 2276 O O . GLU A 1 299 ? -2.489 -1.732 -15.347 1.00 89.06 299 GLU A O 1
ATOM 2281 N N . VAL A 1 300 ? -3.051 -3.146 -13.705 1.00 86.75 300 VAL A N 1
ATOM 2282 C CA . VAL A 1 300 ? -2.045 -4.146 -14.110 1.00 86.75 300 VAL A CA 1
ATOM 2283 C C . VAL A 1 300 ? -2.237 -4.559 -15.575 1.00 86.75 300 VAL A C 1
ATOM 2285 O O . VAL A 1 300 ? -1.257 -4.738 -16.293 1.00 86.75 300 VAL A O 1
ATOM 2288 N N . GLY A 1 301 ? -3.483 -4.683 -16.039 1.00 86.19 301 GLY A N 1
ATOM 2289 C CA . GLY A 1 301 ? -3.790 -5.048 -17.425 1.00 86.19 301 GLY A CA 1
ATOM 2290 C C . GLY A 1 301 ? -3.297 -4.024 -18.451 1.00 86.19 301 GLY A C 1
ATOM 2291 O O . GLY A 1 301 ? -2.792 -4.419 -19.504 1.00 86.19 301 GLY A O 1
ATOM 2292 N N . ASP A 1 302 ? -3.360 -2.735 -18.119 1.00 88.94 302 ASP A N 1
ATOM 2293 C CA . ASP A 1 302 ? -2.991 -1.625 -19.010 1.00 88.94 302 ASP A CA 1
ATOM 2294 C C . ASP A 1 302 ? -1.480 -1.478 -19.160 1.00 88.94 302 ASP A C 1
ATOM 2296 O O . ASP A 1 302 ? -0.987 -0.971 -20.166 1.00 88.94 302 ASP A O 1
ATOM 2300 N N . CYS A 1 303 ? -0.719 -2.032 -18.214 1.00 88.12 303 CYS A N 1
ATOM 2301 C CA . CYS A 1 303 ? 0.737 -2.025 -18.249 1.00 88.12 303 CYS A CA 1
ATOM 2302 C C . CYS A 1 303 ? 1.332 -2.794 -19.449 1.00 88.12 303 CYS A C 1
ATOM 2304 O O . CYS A 1 303 ? 2.549 -2.779 -19.617 1.00 88.12 303 CYS A O 1
ATOM 2306 N N . LYS A 1 304 ? 0.516 -3.489 -20.263 1.00 90.19 304 LYS A N 1
ATOM 2307 C CA . LYS A 1 304 ? 0.934 -4.124 -21.529 1.00 90.19 304 LYS A CA 1
ATOM 2308 C C . LYS A 1 304 ? 1.233 -3.116 -22.643 1.00 90.19 304 LYS A C 1
ATOM 2310 O O . LYS A 1 304 ? 1.994 -3.443 -23.554 1.00 90.19 304 LYS A O 1
ATOM 2315 N N . ASP A 1 305 ? 0.641 -1.928 -22.568 1.00 91.12 305 ASP A N 1
ATOM 2316 C CA . ASP A 1 305 ? 0.860 -0.831 -23.503 1.00 91.12 305 ASP A CA 1
ATOM 2317 C C . ASP A 1 305 ? 2.014 0.048 -22.998 1.00 91.12 305 ASP A C 1
ATOM 2319 O O . ASP A 1 305 ? 1.915 0.739 -21.984 1.00 91.12 305 ASP A O 1
ATOM 2323 N N . ILE A 1 306 ? 3.138 0.000 -23.716 1.00 90.25 306 ILE A N 1
ATOM 2324 C CA . ILE A 1 306 ? 4.357 0.727 -23.353 1.00 90.25 306 ILE A CA 1
ATOM 2325 C C . ILE A 1 306 ? 4.158 2.248 -23.415 1.00 90.25 306 ILE A C 1
ATOM 2327 O O . ILE A 1 306 ? 4.763 2.963 -22.618 1.00 90.25 306 ILE A O 1
ATOM 2331 N N . GLU A 1 307 ? 3.304 2.747 -24.308 1.00 91.12 307 GLU A N 1
ATOM 2332 C CA . GLU A 1 307 ? 3.028 4.181 -24.438 1.00 91.12 307 GLU A CA 1
ATOM 2333 C C . GLU A 1 307 ? 2.171 4.685 -23.273 1.00 91.12 307 GLU A C 1
ATOM 2335 O O . GLU A 1 307 ? 2.368 5.796 -22.781 1.00 91.12 307 GLU A O 1
ATOM 2340 N N . LEU A 1 308 ? 1.226 3.865 -22.795 1.00 90.06 308 LEU A N 1
ATOM 2341 C CA . LEU A 1 308 ? 0.491 4.156 -21.559 1.00 90.06 308 LEU A CA 1
ATOM 2342 C C . LEU A 1 308 ? 1.429 4.191 -20.350 1.00 90.06 308 LEU A C 1
ATOM 2344 O O . LEU A 1 308 ? 1.345 5.118 -19.543 1.00 90.06 308 LEU A O 1
ATOM 2348 N N . VAL A 1 309 ? 2.346 3.225 -20.250 1.00 87.38 309 VAL A N 1
ATOM 2349 C CA . VAL A 1 309 ? 3.364 3.196 -19.188 1.00 87.38 309 VAL A CA 1
ATOM 2350 C C . VAL A 1 309 ? 4.245 4.444 -19.236 1.00 87.38 309 VAL A C 1
ATOM 2352 O O . VAL A 1 3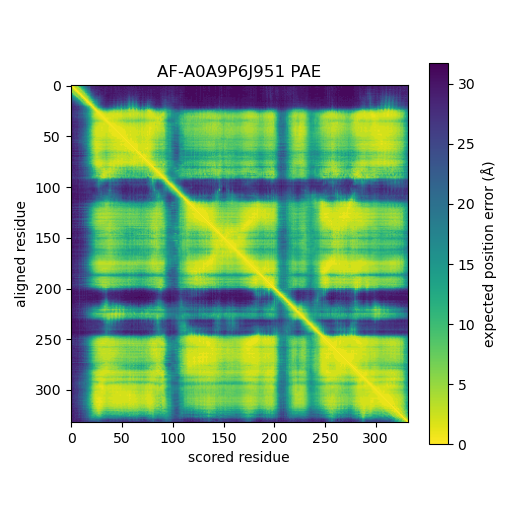09 ? 4.487 5.049 -18.194 1.00 87.38 309 VAL A O 1
ATOM 2355 N N . ASP A 1 310 ? 4.684 4.875 -20.419 1.00 85.75 310 ASP A N 1
ATOM 2356 C CA . ASP A 1 310 ? 5.490 6.090 -20.559 1.00 85.75 310 ASP A CA 1
ATOM 2357 C C . ASP A 1 310 ? 4.729 7.347 -20.118 1.00 85.75 310 ASP A C 1
ATOM 2359 O O . ASP A 1 310 ? 5.237 8.133 -19.316 1.00 85.75 310 ASP A O 1
ATOM 2363 N N . ARG A 1 311 ? 3.464 7.497 -20.534 1.00 87.19 311 ARG A N 1
ATOM 2364 C CA . ARG A 1 311 ? 2.609 8.605 -20.075 1.00 87.19 311 ARG A CA 1
ATOM 2365 C C . ARG A 1 311 ? 2.438 8.610 -18.557 1.00 87.19 311 ARG A C 1
ATOM 2367 O O . ARG A 1 311 ? 2.552 9.672 -17.939 1.00 87.19 311 ARG A O 1
ATOM 2374 N N . ALA A 1 312 ? 2.212 7.444 -17.953 1.00 83.69 312 ALA A N 1
ATOM 2375 C CA . ALA A 1 312 ? 2.089 7.314 -16.504 1.00 83.69 312 ALA A CA 1
ATOM 2376 C C . ALA A 1 312 ? 3.402 7.671 -15.784 1.00 83.69 312 ALA A C 1
ATOM 2378 O O . ALA A 1 312 ? 3.368 8.349 -14.756 1.00 83.69 312 ALA A O 1
ATOM 2379 N N . ILE A 1 313 ? 4.556 7.296 -16.349 1.00 83.00 313 ILE A N 1
ATOM 2380 C CA . ILE A 1 313 ? 5.886 7.689 -15.855 1.00 83.00 313 ILE A CA 1
ATOM 2381 C C . ILE A 1 313 ? 6.067 9.207 -15.919 1.00 83.00 313 ILE A C 1
ATOM 2383 O O . ILE A 1 313 ? 6.499 9.821 -14.943 1.00 83.00 313 ILE A O 1
ATOM 2387 N N . GLN A 1 314 ? 5.718 9.839 -17.040 1.00 82.94 314 GLN A N 1
ATOM 2388 C CA . GLN A 1 314 ? 5.805 11.293 -17.170 1.00 82.94 314 GLN A CA 1
ATOM 2389 C C . GLN A 1 314 ? 4.905 11.999 -16.145 1.00 82.94 314 GLN A C 1
ATOM 2391 O O . GLN A 1 314 ? 5.317 12.993 -15.545 1.00 82.94 314 GLN A O 1
ATOM 2396 N N . ALA A 1 315 ? 3.695 11.482 -15.912 1.00 83.62 315 ALA A N 1
ATOM 2397 C CA . ALA A 1 315 ? 2.796 11.985 -14.875 1.00 83.62 315 ALA A CA 1
ATOM 2398 C C . ALA A 1 315 ? 3.367 11.803 -13.464 1.00 83.62 315 ALA A C 1
ATOM 2400 O O . ALA A 1 315 ? 3.333 12.735 -12.660 1.00 83.62 315 ALA A O 1
ATOM 2401 N N . GLY A 1 316 ? 3.941 10.640 -13.164 1.00 81.25 316 GLY A N 1
ATOM 2402 C CA . GLY A 1 316 ? 4.537 10.364 -11.862 1.00 81.25 316 GLY A CA 1
ATOM 2403 C C . GLY A 1 316 ? 5.805 11.166 -11.574 1.00 81.25 316 GLY A C 1
ATOM 2404 O O . GLY A 1 316 ? 6.001 11.599 -10.439 1.00 81.25 316 GLY A O 1
ATOM 2405 N N . ASN A 1 317 ? 6.623 11.457 -12.586 1.00 79.44 317 ASN A N 1
ATOM 2406 C CA . ASN A 1 317 ? 7.797 12.321 -12.434 1.00 79.44 317 ASN A CA 1
ATOM 2407 C C . ASN A 1 317 ? 7.402 13.746 -12.017 1.00 79.44 317 ASN A C 1
ATOM 2409 O O . ASN A 1 317 ? 8.011 14.296 -11.105 1.00 79.44 317 ASN A O 1
ATOM 2413 N N . ARG A 1 318 ? 6.321 14.304 -12.583 1.00 82.44 318 ARG A N 1
ATOM 2414 C CA . ARG A 1 318 ? 5.792 15.614 -12.155 1.00 82.44 318 ARG A CA 1
ATOM 2415 C C . ARG A 1 318 ? 5.370 15.613 -10.685 1.00 82.44 318 ARG A C 1
ATOM 2417 O O . ARG A 1 318 ? 5.631 16.573 -9.966 1.00 82.44 318 ARG A O 1
ATOM 2424 N N . ILE A 1 319 ? 4.738 14.531 -10.221 1.00 78.50 319 ILE A N 1
ATOM 2425 C CA . ILE A 1 319 ? 4.369 14.373 -8.804 1.00 78.50 319 ILE A CA 1
ATOM 2426 C C . ILE A 1 319 ? 5.625 14.385 -7.928 1.00 78.50 319 ILE A C 1
ATOM 2428 O O . ILE A 1 319 ? 5.640 15.048 -6.892 1.00 78.50 319 ILE A O 1
ATOM 2432 N N . TRP A 1 320 ? 6.677 13.678 -8.342 1.00 72.50 320 TRP A N 1
ATOM 2433 C CA . TRP A 1 320 ? 7.941 13.626 -7.611 1.00 72.50 320 TRP A CA 1
ATOM 2434 C C . TRP A 1 320 ? 8.636 14.992 -7.536 1.00 72.50 320 TRP A C 1
ATOM 2436 O O . TRP A 1 320 ? 9.009 15.427 -6.449 1.00 72.50 320 TRP A O 1
ATOM 2446 N N . GLU A 1 321 ? 8.740 15.705 -8.657 1.00 76.62 321 GLU A N 1
ATOM 2447 C CA . GLU A 1 321 ? 9.360 17.036 -8.731 1.00 76.62 321 GLU A CA 1
ATOM 2448 C C . GLU A 1 321 ? 8.659 18.051 -7.815 1.00 76.62 321 GLU A C 1
ATOM 2450 O O . GLU A 1 321 ? 9.312 18.775 -7.062 1.00 76.62 321 GLU A O 1
ATOM 2455 N N . ILE A 1 322 ? 7.320 18.064 -7.813 1.00 76.25 322 ILE A N 1
ATOM 2456 C CA . ILE A 1 322 ? 6.525 18.925 -6.920 1.00 76.25 322 ILE A CA 1
ATOM 2457 C C . ILE A 1 322 ? 6.828 18.616 -5.448 1.00 76.25 322 ILE A C 1
ATOM 2459 O O . ILE A 1 322 ? 6.833 19.516 -4.605 1.00 76.25 322 ILE A O 1
ATOM 2463 N N . ARG A 1 323 ? 7.062 17.345 -5.112 1.00 70.19 323 ARG A N 1
ATOM 2464 C CA . ARG A 1 323 ? 7.384 16.941 -3.742 1.00 70.19 323 ARG A CA 1
ATOM 2465 C 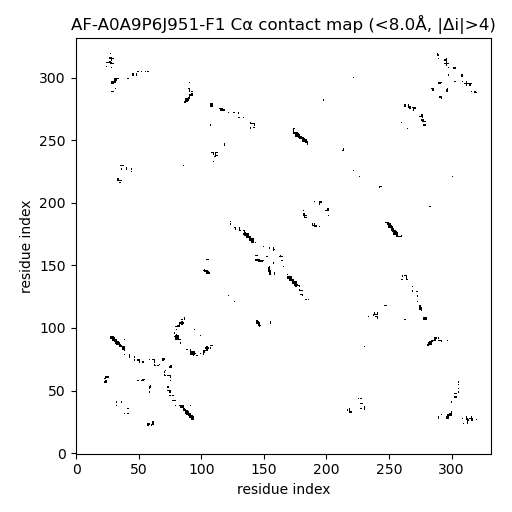C . ARG A 1 323 ? 8.782 17.369 -3.325 1.00 70.19 323 ARG A C 1
ATOM 2467 O O . ARG A 1 323 ? 8.910 17.935 -2.244 1.00 70.19 323 ARG A O 1
ATOM 2474 N N . GLU A 1 324 ? 9.790 17.167 -4.170 1.00 71.25 324 GLU A N 1
ATOM 2475 C CA . GLU A 1 324 ? 11.155 17.631 -3.886 1.00 71.25 324 GLU A CA 1
ATOM 2476 C C . GLU A 1 324 ? 11.192 19.145 -3.651 1.00 71.25 324 GLU A C 1
ATOM 2478 O O . GLU A 1 324 ? 11.841 19.610 -2.718 1.00 71.25 324 GLU A O 1
ATOM 2483 N N . GLN A 1 325 ? 10.424 19.917 -4.425 1.00 68.56 325 GLN A N 1
ATOM 2484 C CA . GLN A 1 325 ? 10.309 21.364 -4.227 1.00 68.56 325 GLN A CA 1
ATOM 2485 C C . GLN A 1 325 ? 9.662 21.735 -2.886 1.00 68.56 325 GLN A C 1
ATOM 2487 O O . GLN A 1 325 ? 10.099 22.688 -2.248 1.00 68.56 325 GLN A O 1
ATOM 2492 N N . LYS A 1 326 ? 8.645 20.989 -2.432 1.00 65.81 326 LYS A N 1
ATOM 2493 C CA . LYS A 1 326 ? 8.000 21.218 -1.126 1.00 65.81 326 LYS A CA 1
ATOM 2494 C C . LYS A 1 326 ? 8.895 20.840 0.052 1.00 65.81 326 LYS A C 1
ATOM 2496 O O . LYS A 1 326 ? 8.862 21.525 1.067 1.00 65.81 326 LYS A O 1
ATOM 2501 N N . GLU A 1 327 ? 9.677 19.772 -0.075 1.00 62.06 327 GLU A N 1
ATOM 2502 C CA . GLU A 1 327 ? 10.613 19.318 0.963 1.00 62.06 327 GLU A CA 1
ATOM 2503 C C . GLU A 1 327 ? 11.883 20.195 1.029 1.00 62.06 327 GLU A C 1
ATOM 2505 O O . GLU A 1 327 ? 12.530 20.260 2.073 1.00 62.06 327 GLU A O 1
ATOM 2510 N N . ALA A 1 328 ? 12.222 20.912 -0.050 1.00 55.66 328 ALA A N 1
ATOM 2511 C CA . ALA A 1 328 ? 13.361 21.832 -0.119 1.00 55.66 328 ALA A CA 1
ATOM 2512 C C . ALA A 1 328 ? 13.094 23.236 0.462 1.00 55.66 328 ALA A C 1
ATOM 2514 O O . ALA A 1 328 ? 14.037 24.016 0.610 1.00 55.66 328 ALA A O 1
ATOM 2515 N N . ILE A 1 329 ? 11.844 23.576 0.793 1.00 50.31 329 ILE A N 1
ATOM 2516 C CA . ILE A 1 329 ? 11.514 24.828 1.484 1.00 50.31 329 ILE A CA 1
ATOM 2517 C C . ILE A 1 329 ? 11.720 24.584 2.987 1.00 50.31 329 ILE A C 1
ATOM 2519 O O . ILE A 1 329 ? 10.955 23.815 3.573 1.00 50.31 329 ILE A O 1
ATOM 2523 N N . PRO A 1 330 ? 12.737 25.188 3.635 1.00 43.22 330 PRO A N 1
ATOM 2524 C CA . PRO A 1 330 ? 12.898 25.052 5.077 1.00 43.22 330 PRO A CA 1
ATOM 2525 C C . PRO A 1 330 ? 11.643 25.587 5.772 1.00 43.22 330 PRO A C 1
ATOM 2527 O O . PRO A 1 330 ? 11.122 26.634 5.385 1.00 43.22 330 PRO A O 1
ATOM 2530 N N . ALA A 1 331 ? 11.148 24.850 6.771 1.00 46.12 331 ALA A N 1
ATOM 2531 C CA . ALA A 1 331 ? 10.026 25.286 7.593 1.00 46.12 331 ALA A CA 1
ATOM 2532 C C . ALA A 1 331 ? 10.344 26.677 8.166 1.00 46.12 331 ALA A C 1
ATOM 2534 O O . ALA A 1 331 ? 11.323 26.826 8.900 1.00 46.12 331 ALA A O 1
ATOM 2535 N N . ALA A 1 332 ? 9.570 27.676 7.738 1.00 36.03 332 ALA A N 1
ATOM 2536 C CA . ALA A 1 332 ? 9.658 29.054 8.210 1.00 36.03 332 ALA A CA 1
ATOM 2537 C C . ALA A 1 332 ? 9.016 29.200 9.592 1.00 36.03 332 ALA A C 1
ATOM 2539 O O . ALA A 1 332 ? 8.007 28.498 9.844 1.00 36.03 332 ALA A O 1
#

InterPro domains:
  IPR002501 Pseudouridine synthase II, N-terminal [PF01509] (106-186)
  IPR014780 tRNA pseudouridine synthase II, TruB [PTHR13767] (106-300)
  IPR020103 Pseudouridine synthase, catalytic domain superfamily [SSF55120] (25-299)

Sequence (332 aa):
MAALKATQCAAHAASLVPSPTHSALTGLFAVNKPANMTSTSILDYLQRVCKRNKEHHLVKRVLELDGSKRARRGLVKIGHGGTLDPLARGIVGEHGTKKCNSMNISKDCTGSLVDQAPTDHITRDSVIQVLKAFKGEINQTPPLYSALSMDGKRLYDYAREGIPLPREIPTRKVQIYDLDLLSFPDGDTTPDPSLKHFGFRAEQGLPGESSTECAQPTAPVFDDGFKPKPTSSVDPNHIAIPSSPRGMFFHIRVHCSSGTYIRTLIADIASHLGTVGHMTDLLRVEQSGFKLEGESTLEVGDCKDIELVDRAIQAGNRIWEIREQKEAIPAA

Mean predicted aligned error: 12.59 Å

Organism: Mortierella alpina (NCBI:txid64518)

Solvent-accessible surface area (backbone atoms only — not comparable to full-atom values): 20739 Å² total; per-residue (Å²): 132,88,81,91,84,83,89,78,88,80,76,83,75,72,78,84,71,79,69,95,79,79,76,44,80,72,77,36,43,30,33,40,40,56,38,76,39,46,54,64,41,53,52,55,48,50,51,49,42,47,46,74,40,42,82,39,71,46,48,33,41,42,35,71,73,37,88,46,79,52,20,77,71,56,40,77,93,82,87,75,45,52,69,53,46,36,67,29,29,31,52,38,38,63,59,70,96,85,77,76,88,77,53,60,70,48,78,67,80,74,54,59,86,85,78,86,58,74,61,89,88,65,44,73,65,57,50,54,52,52,41,56,70,60,47,37,81,44,76,43,55,70,59,64,37,23,32,55,70,56,96,92,39,39,36,35,56,32,65,73,69,70,45,80,72,98,61,83,73,72,67,41,81,32,40,29,78,40,59,44,81,37,34,48,85,75,87,76,55,76,58,45,71,65,40,60,76,74,67,49,84,76,90,79,73,72,99,81,73,81,88,78,70,67,74,68,72,72,64,82,83,47,96,83,72,65,73,72,72,79,72,75,78,76,59,92,89,57,61,76,73,56,76,70,69,88,74,90,66,67,45,71,49,78,42,65,45,84,90,61,54,66,61,49,51,43,35,52,52,21,48,75,66,70,29,71,48,77,60,85,77,46,73,38,58,62,56,98,88,48,38,56,94,30,81,22,34,38,49,67,79,54,57,70,39,63,67,57,45,44,51,15,19,58,45,26,40,53,56,50,54,57,46,54,58,59,70,68,52,74,89,126

Foldseek 3Di:
DDDDDDDDDDDPPPDPPPDPPDQALDFKFKEWFAAQFWPVLLVVLLQVLLQVCCVPRRSVVQLVVDPDPQSVVSGHDDDWCDIDDNGETFITMRDDPPDDDDKTFDDDQLDADPDFDDDPLPDPVLLVVLQVVQAFKDKFQDDLGMQDDDPNHGSVVCVVVVHDGPDGRDIDIKHWHDKDWQAWPPVPGDGHPVCVVVPNDPPPDDPDDDDDFPPRPPDDDAPVPRDHDRPDDRDPPHDRQPRDHPDIDTDMDTDIDPPDDVQRVQQVSQVSSVTGDGDDYHYDQDDLQHGRPDLLYDYSRCSSDVVSSSSSRVRRVVSVVVVVVVVPDPDD

Nearest PDB structures (foldseek):
  1k8w-assembly1_A  TM=6.584E-01  e=1.045E-11  Escherichia coli
  1zl3-assembly1_A  TM=7.111E-01  e=2.156E-10  Escherichia coli
  2ab4-assembly1_A  TM=7.403E-01  e=3.499E-10  Thermotoga maritima
  1ze2-assembly1_A  TM=7.392E-01  e=8.678E-10  Thermotoga maritima
  1r3e-assembly1_A  TM=7.406E-01  e=5.336E-09  Thermotoga maritima

Radius of gyration: 22.9 Å; Cα contacts (8 Å, |Δi|>4): 452; chains: 1; bounding box: 68×57×60 Å

pLDDT: mean 71.16, std 22.15, range [21.14, 97.19]

Secondary structure (DSSP, 8-state):
-------------------TT--SS-S--EEEEPTT--HHHHHHHHHHHHHHTTTSHHHHHHHHH--STTGGGT------SSPPPTT-EEEE----TTS--------SSSS--------TT--HHHHHHHHHHTSEEEEEPPPTTS--EETTEEHHHHHHHTPPPSSPPPPEEEEEEEEEEEE-SSSS-PPPHHHHHTT-------TTS------PPPPPP-TT---PPPPS---TT--PPPSS--S---EEEEEE-TT--HHHHHHHHHHHTTS----S--EE-EETTEETTSTTEEETTGGG-HHHHHHHHHHHHHHHHHHHHHHTS---